Protein AF-A0A6P4IDW6-F1 (afdb_monomer)

Secondary structure (DSSP, 8-state):
---HHHHHHHHHHHHHHHHHHHHHHHHHS---HHHHHHHHHHHHHHHHHHTTT-S-HHHHHHHHHHHHHHHHHHHHHHHHHHH-----TT-HHHHHHTTHHHHHHHHHHHHHHHHHHTTTSS-HHHHHHHHTTS----------PPPHHHHT-PPPHHHHHHHS-SS-------TT---HHHHSPPPPHHHHHHHS--GGGGGGGG--S------PPPHHHHHHHS------TTS-SSTT---HHHHHPPPPHHHHHHHS---

Mean predicted aligned error: 21.29 Å

InterPro domains:
  IPR006623 Testicular haploid expressed repeat [PF14912] (120-139)
  IPR006623 Testicular haploid expressed repeat [PF14912] (144-196)
  IPR006623 Testicular haploid expressed repeat [PF14912] (217-262)
  IPR006623 Testicular haploid expressed repeat [SM00705] (149-168)
  IPR006623 Testicular haploid expressed repeat [SM00705] (181-200)
  IPR006623 Testicular haploid expressed repeat [SM00705] (211-230)
  IPR006623 Testicular haploid expressed repeat [SM00705] (245-262)
  IPR042401 Sperm microtubule associated protein 2-like [PTHR15901] (217-262)

Radius of gyration: 35.63 Å; Cα contacts (8 Å, |Δi|>4): 23; chains: 1; bounding box: 92×72×83 Å

Foldseek 3Di:
DPPVVVVVVVVVVVLVVVLVVLVVVVVPDVDDPVSVVVNVVSVVVVVCVVVVNPPPPVVVVVVVVVVVVVVVVVVVVVVVVVVDPDDDPDCPVVVVVVCVVVVVVVVVVVVVVVVVCVLVPDPVVVVVVVVVPPDPPPPPPPPDDDDPCNVPDDDDPVVVVVVPPPDPPPDPPPPPDDDPCVVPDDDDPVVVVVPPDPPPCPPVPPDDPPDPPPPDDDPVSVVVPPPPPDPPVVDDPDPPDDDVCVVVDDDDPVVVVVPDDDD

Solvent-accessible surface area (backbone atoms only — not comparable to full-atom values): 16873 Å² total; per-residue (Å²): 132,85,60,69,66,60,59,55,53,55,52,51,55,50,53,53,52,52,48,52,52,48,55,55,50,52,73,77,43,92,67,55,70,69,61,54,54,52,51,51,51,50,52,48,57,52,51,28,57,77,47,74,65,63,56,56,69,73,58,51,56,52,53,52,48,54,52,48,53,51,52,52,52,52,53,53,54,53,53,50,60,69,72,55,85,70,94,68,100,77,57,74,71,62,62,62,61,73,44,52,65,60,53,52,51,51,52,50,48,53,50,51,52,48,61,65,44,49,72,72,74,44,52,70,67,56,55,50,62,59,53,72,65,56,71,72,76,77,71,78,70,70,76,92,67,83,50,73,69,66,74,71,58,76,79,50,72,68,55,51,60,64,66,53,58,95,58,75,78,74,69,87,71,61,90,81,67,73,54,70,67,67,75,71,56,76,78,51,74,67,54,52,63,68,65,50,75,70,77,89,52,80,79,64,85,76,71,63,90,69,72,87,72,80,71,67,82,48,72,66,52,54,58,68,66,47,79,80,80,68,75,77,66,88,60,53,99,59,81,81,69,73,55,69,69,65,75,69,54,75,82,52,74,70,56,53,64,67,67,51,80,87,125

Nearest PDB structures (foldseek):
  8snb-assembly1_8A  TM=2.058E-01  e=8.177E-04  Strongylocentrotus purpuratus

Sequence (263 aa):
MASSKNALQSFWERMFQDYTKHVKYLQTQNPTWEQMVELERYRQALLDFRFNGKCSKRREGIRMKEMQEYMESQKTNLKRKLSHGNNTPRVQEQALRSLIPARKLLQLNDRVVRALNFNSSASDRLKELARSRTNPPQCGAKPWKLTSAMRSFEPSERLLSLACHRTPFREPRNPFKVSSSALIYEATPRILRLAELNKKNVNRHQRGPSKPYWFGPTHRIWELAKPRVREDGIYRKTPFKVAEGALRAKASPRVLQLAEPRM

pLDDT: mean 74.59, std 14.62, range [48.25, 97.62]

Organism: Drosophila kikkawai (NCBI:txid30033)

Structure (mmCIF, N/CA/C/O backbone):
data_AF-A0A6P4IDW6-F1
#
_entry.id   AF-A0A6P4IDW6-F1
#
loop_
_atom_site.group_PDB
_atom_site.id
_atom_site.type_symbol
_atom_site.label_atom_id
_atom_site.label_alt_id
_atom_site.label_comp_id
_atom_site.label_asym_id
_atom_site.label_entity_id
_atom_site.label_seq_id
_atom_site.pdbx_PDB_ins_code
_atom_site.Cartn_x
_atom_site.Cartn_y
_atom_site.Cartn_z
_atom_site.occupancy
_atom_site.B_iso_or_equiv
_atom_site.auth_seq_id
_atom_site.auth_comp_id
_atom_site.auth_asym_id
_atom_site.auth_atom_id
_atom_site.pdbx_PDB_model_num
ATOM 1 N N . MET A 1 1 ? 29.959 16.875 27.956 1.00 49.12 1 MET A N 1
ATOM 2 C CA . MET A 1 1 ? 30.151 16.181 26.664 1.00 49.12 1 MET A CA 1
ATOM 3 C C . MET A 1 1 ? 29.192 16.775 25.643 1.00 49.12 1 MET A C 1
ATOM 5 O O . MET A 1 1 ? 27.990 16.585 25.774 1.00 49.12 1 MET A O 1
ATOM 9 N N . ALA A 1 2 ? 29.693 17.568 24.693 1.00 48.25 2 ALA A N 1
ATOM 10 C CA . ALA A 1 2 ? 28.859 18.116 23.626 1.00 48.25 2 ALA A CA 1
ATOM 11 C C . ALA A 1 2 ? 28.380 16.968 22.721 1.00 48.25 2 ALA A C 1
ATOM 13 O O . ALA A 1 2 ? 29.181 16.161 22.256 1.00 48.25 2 ALA A O 1
ATOM 14 N N . SER A 1 3 ? 27.065 16.868 22.525 1.00 58.44 3 SER A N 1
ATOM 15 C CA . SER A 1 3 ? 26.426 15.826 21.716 1.00 58.44 3 SER A CA 1
ATOM 16 C C . SER A 1 3 ? 26.976 15.855 20.286 1.00 58.44 3 SER A C 1
ATOM 18 O O . SER A 1 3 ? 26.864 16.873 19.604 1.00 58.44 3 SER A O 1
ATOM 20 N N . SER A 1 4 ? 27.541 14.739 19.812 1.00 61.50 4 SER A N 1
ATOM 21 C CA . SER A 1 4 ? 28.109 14.580 18.457 1.00 61.50 4 SER A CA 1
ATOM 22 C C . SER A 1 4 ? 27.138 14.959 17.330 1.00 61.50 4 SER A C 1
ATOM 24 O O . SER A 1 4 ? 27.553 15.312 16.226 1.00 61.50 4 SER A O 1
ATOM 26 N N . LYS A 1 5 ? 25.834 14.960 17.624 1.00 59.59 5 LYS A N 1
ATOM 27 C CA . LYS A 1 5 ? 24.773 15.399 16.713 1.00 59.59 5 LYS A CA 1
ATOM 28 C C . LYS A 1 5 ? 24.858 16.894 16.382 1.00 59.59 5 LYS A C 1
ATOM 30 O O . LYS A 1 5 ? 24.627 17.264 15.236 1.00 59.59 5 LYS A O 1
ATOM 35 N N . ASN A 1 6 ? 25.279 17.732 17.332 1.00 68.62 6 ASN A N 1
ATOM 36 C CA . ASN A 1 6 ? 25.405 19.180 17.118 1.00 68.62 6 ASN A CA 1
ATOM 37 C C . ASN A 1 6 ? 26.621 19.521 16.231 1.00 68.62 6 ASN A C 1
ATOM 39 O O . ASN A 1 6 ? 26.593 20.480 15.459 1.00 68.62 6 ASN A O 1
ATOM 43 N N . ALA A 1 7 ? 27.678 18.702 16.282 1.00 66.38 7 ALA A N 1
ATOM 44 C CA . ALA A 1 7 ? 28.864 18.875 15.441 1.00 66.38 7 ALA A CA 1
ATOM 45 C C . ALA A 1 7 ? 28.580 18.535 13.966 1.00 66.38 7 ALA A C 1
ATOM 47 O O . ALA A 1 7 ? 28.965 19.280 13.070 1.00 66.38 7 ALA A O 1
ATOM 48 N N . LEU A 1 8 ? 27.834 17.456 13.704 1.00 66.25 8 LEU A N 1
ATOM 49 C CA . LEU A 1 8 ? 27.410 17.111 12.343 1.00 66.25 8 LEU A CA 1
ATOM 50 C C . LEU A 1 8 ? 26.465 18.164 11.756 1.00 66.25 8 LEU A C 1
ATOM 52 O O . LEU A 1 8 ? 26.618 18.541 10.598 1.00 66.25 8 LEU A O 1
ATOM 56 N N . GLN A 1 9 ? 25.522 18.672 12.552 1.00 68.81 9 GLN A N 1
ATOM 57 C CA . GLN A 1 9 ? 24.579 19.690 12.092 1.00 68.81 9 GLN A CA 1
ATOM 58 C C . GLN A 1 9 ? 25.289 20.994 11.682 1.00 68.81 9 GLN A C 1
ATOM 60 O O . GLN A 1 9 ? 25.025 21.526 10.604 1.00 68.81 9 GLN A O 1
ATOM 65 N N . SER A 1 10 ? 26.270 21.441 12.473 1.00 76.06 10 SER A N 1
ATOM 66 C CA . SER A 1 10 ? 27.055 22.649 12.170 1.00 76.06 10 SER A CA 1
ATOM 67 C C . SER A 1 10 ? 27.986 22.512 10.956 1.00 76.06 10 SER A C 1
ATOM 69 O O . SER A 1 10 ? 28.227 23.500 10.262 1.00 76.06 10 SER A O 1
ATOM 71 N N . PHE A 1 11 ? 28.481 21.308 10.647 1.00 80.25 11 PHE A N 1
ATOM 72 C CA . PHE A 1 11 ? 29.262 21.063 9.428 1.00 80.25 11 PHE A CA 1
ATOM 73 C C . PHE A 1 11 ? 28.417 21.248 8.159 1.00 80.25 11 PHE A C 1
ATOM 75 O O . PHE A 1 11 ? 28.827 21.946 7.229 1.00 80.25 11 PHE A O 1
ATOM 82 N N . TRP A 1 12 ? 27.216 20.667 8.126 1.00 75.81 12 TRP A N 1
ATOM 83 C CA . TRP A 1 12 ? 26.357 20.735 6.943 1.00 75.81 12 TRP A CA 1
ATOM 84 C C . TRP A 1 12 ? 25.801 22.134 6.706 1.00 75.81 12 TRP A C 1
ATOM 86 O O . TRP A 1 12 ? 25.752 22.579 5.562 1.00 75.81 12 TRP A O 1
ATOM 96 N N . GLU A 1 13 ? 25.437 22.855 7.765 1.00 80.81 13 GLU A N 1
ATOM 97 C CA . GLU A 1 13 ? 24.998 24.248 7.649 1.00 80.81 13 GLU A CA 1
ATOM 98 C C . GLU A 1 13 ? 26.083 25.136 7.022 1.00 80.81 13 GLU A C 1
ATOM 100 O O . GLU A 1 13 ? 25.773 25.924 6.127 1.00 80.81 13 GLU A O 1
ATOM 105 N N . ARG A 1 14 ? 27.357 24.945 7.397 1.00 81.69 14 ARG A N 1
ATOM 106 C CA . ARG A 1 14 ? 28.493 25.634 6.758 1.00 81.69 14 ARG A CA 1
ATOM 107 C C . ARG A 1 14 ? 28.633 25.249 5.284 1.00 81.69 14 ARG A C 1
ATOM 109 O O . ARG A 1 14 ? 28.655 26.131 4.433 1.00 81.69 14 ARG A O 1
ATOM 116 N N . MET A 1 15 ? 28.596 23.954 4.964 1.00 83.62 15 MET A N 1
ATOM 117 C CA . MET A 1 15 ? 28.659 23.464 3.577 1.00 83.62 15 MET A CA 1
ATOM 118 C C . MET A 1 15 ? 27.543 24.033 2.684 1.00 83.62 15 MET A C 1
ATOM 120 O O . MET A 1 15 ? 27.791 24.421 1.542 1.00 83.62 15 MET A O 1
ATOM 124 N N . PHE A 1 16 ? 26.307 24.117 3.188 1.00 83.44 16 PHE A N 1
ATOM 125 C CA . PHE A 1 16 ? 25.189 24.716 2.451 1.00 83.44 16 PHE A CA 1
ATOM 126 C C . PHE A 1 16 ? 25.353 26.230 2.272 1.00 83.44 16 PHE A C 1
ATOM 128 O O . PHE A 1 16 ? 25.035 26.762 1.203 1.00 83.44 16 PHE A O 1
ATOM 135 N N . GLN A 1 17 ? 25.845 26.934 3.293 1.00 85.19 17 GLN A N 1
ATOM 136 C CA . GLN A 1 17 ? 26.142 28.364 3.194 1.00 85.19 17 GLN A CA 1
ATOM 137 C C . GLN A 1 17 ? 27.241 28.640 2.162 1.00 85.19 17 GLN A C 1
ATOM 139 O O . GLN A 1 17 ? 27.101 29.558 1.355 1.00 85.19 17 GLN A O 1
ATOM 144 N N . ASP A 1 18 ? 28.285 27.819 2.120 1.00 82.12 18 ASP A N 1
ATOM 145 C CA . ASP A 1 18 ? 29.382 27.983 1.165 1.00 82.12 18 ASP A CA 1
ATOM 146 C C . ASP A 1 18 ? 28.940 27.653 -0.266 1.00 82.12 18 ASP A C 1
ATOM 148 O O . ASP A 1 18 ? 29.172 28.449 -1.180 1.00 82.12 18 ASP A O 1
ATOM 152 N N . TYR A 1 19 ? 28.168 26.575 -0.458 1.00 86.38 19 TYR A N 1
ATOM 153 C CA . TYR A 1 19 ? 27.557 26.260 -1.754 1.00 86.38 19 TYR A CA 1
ATOM 154 C C . TYR A 1 19 ? 26.651 27.393 -2.253 1.00 86.38 19 TYR A C 1
ATOM 156 O O . TYR A 1 19 ? 26.730 27.797 -3.412 1.00 86.38 19 TYR A O 1
ATOM 164 N N . THR A 1 20 ? 25.794 27.945 -1.389 1.00 85.31 20 THR A N 1
ATOM 165 C CA . THR A 1 20 ? 24.884 29.036 -1.780 1.00 85.31 20 THR A CA 1
ATOM 166 C C . THR A 1 20 ? 25.623 30.334 -2.093 1.00 85.31 20 THR A C 1
ATOM 168 O O . THR A 1 20 ? 25.231 31.029 -3.034 1.00 85.31 20 THR A O 1
ATOM 171 N N . LYS A 1 21 ? 26.707 30.652 -1.373 1.00 85.50 21 LYS A N 1
ATOM 172 C CA . LYS A 1 21 ? 27.597 31.771 -1.719 1.00 85.50 21 LYS A CA 1
ATOM 173 C C . LYS A 1 21 ? 28.256 31.556 -3.080 1.00 85.50 21 LYS A C 1
ATOM 175 O O . LYS A 1 21 ? 28.231 32.472 -3.897 1.00 85.50 21 LYS A O 1
ATOM 180 N N . HIS A 1 22 ? 28.772 30.356 -3.349 1.00 77.31 22 HIS A N 1
ATOM 181 C CA . HIS A 1 22 ? 29.367 30.025 -4.644 1.00 77.31 22 HIS A CA 1
ATOM 182 C C . HIS A 1 22 ? 28.353 30.137 -5.780 1.00 77.31 22 HIS A C 1
ATOM 184 O O . HIS A 1 22 ? 28.617 30.843 -6.743 1.00 77.31 22 HIS A O 1
ATOM 190 N N . VAL A 1 23 ? 27.158 29.554 -5.652 1.00 82.69 23 VAL A N 1
ATOM 191 C CA . VAL A 1 23 ? 26.105 29.674 -6.678 1.00 82.69 23 VAL A CA 1
ATOM 192 C C . VAL A 1 23 ? 25.767 31.140 -6.969 1.00 82.69 23 VAL A C 1
ATOM 194 O O . VAL A 1 23 ? 25.649 31.509 -8.134 1.00 82.69 23 VAL A O 1
ATOM 197 N N . LYS A 1 24 ? 25.643 31.984 -5.936 1.00 84.25 24 LYS A N 1
ATOM 198 C CA . LYS A 1 24 ? 25.386 33.424 -6.113 1.00 84.25 24 LYS A CA 1
ATOM 199 C C . LYS A 1 24 ? 26.543 34.140 -6.812 1.00 84.25 24 LYS A C 1
ATOM 201 O O . LYS A 1 24 ? 26.294 34.993 -7.654 1.00 84.25 24 LYS A O 1
ATOM 206 N N . TYR A 1 25 ? 27.785 33.782 -6.493 1.00 79.38 25 TYR A N 1
ATOM 207 C CA . TYR A 1 25 ? 28.972 34.333 -7.145 1.00 79.38 25 TYR A CA 1
ATOM 208 C C . TYR A 1 25 ? 29.068 33.917 -8.626 1.00 79.38 25 TYR A C 1
ATOM 210 O O . TYR A 1 25 ? 29.312 34.759 -9.487 1.00 79.38 25 TYR A O 1
ATOM 218 N N . LEU A 1 26 ? 28.769 32.652 -8.956 1.00 76.44 26 LEU A N 1
ATOM 219 C CA . LEU A 1 26 ? 28.739 32.171 -10.347 1.00 76.44 26 LEU A CA 1
ATOM 220 C C . LEU A 1 26 ? 27.620 32.817 -11.187 1.00 76.44 26 LEU A C 1
ATOM 222 O O . LEU A 1 26 ? 27.679 32.786 -12.412 1.00 76.44 26 LEU A O 1
ATOM 226 N N . GLN A 1 27 ? 26.571 33.353 -10.554 1.00 76.06 27 GLN A N 1
ATOM 227 C CA . GLN A 1 27 ? 25.484 34.046 -11.255 1.00 76.06 27 GLN A CA 1
ATOM 228 C C . GLN A 1 27 ? 25.856 35.472 -11.669 1.00 76.06 27 GLN A C 1
ATOM 230 O O . GLN A 1 27 ? 25.258 35.997 -12.606 1.00 76.06 27 GLN A O 1
ATOM 235 N N . THR A 1 28 ? 26.808 36.106 -10.981 1.00 76.94 28 THR A N 1
ATOM 236 C CA . THR A 1 28 ? 27.165 37.514 -11.208 1.00 76.94 28 THR A CA 1
ATOM 237 C C . THR A 1 28 ? 28.454 37.694 -12.002 1.00 76.94 28 THR A C 1
ATOM 239 O O . THR A 1 28 ? 28.660 38.769 -12.564 1.00 76.94 28 THR A O 1
ATOM 242 N N . GLN A 1 29 ? 29.310 36.671 -12.088 1.00 79.31 29 GLN A N 1
ATOM 243 C CA . GLN A 1 29 ? 30.580 36.730 -12.818 1.00 79.31 29 GLN A CA 1
ATOM 244 C C . GLN A 1 29 ? 30.775 35.531 -13.745 1.00 79.31 29 GLN A C 1
ATOM 246 O O . GLN A 1 29 ? 30.194 34.474 -13.527 1.00 79.31 29 GLN A O 1
ATOM 251 N N . ASN A 1 30 ? 31.622 35.692 -14.770 1.00 81.25 30 ASN A N 1
ATOM 252 C CA . ASN A 1 30 ? 32.088 34.586 -15.608 1.00 81.25 30 ASN A CA 1
ATOM 253 C C . ASN A 1 30 ? 32.995 33.683 -14.762 1.00 81.25 30 ASN A C 1
ATOM 255 O O . ASN A 1 30 ? 34.121 34.086 -14.460 1.00 81.25 30 ASN A O 1
ATOM 259 N N . PRO A 1 31 ? 32.537 32.492 -14.354 1.00 83.44 31 PRO A N 1
ATOM 260 C CA . PRO A 1 31 ? 33.270 31.718 -13.376 1.00 83.44 31 PRO A CA 1
ATOM 261 C C . PRO A 1 31 ? 34.508 31.070 -13.979 1.00 83.44 31 PRO A C 1
ATOM 263 O O . PRO A 1 31 ? 34.497 30.623 -15.133 1.00 83.44 31 PRO A O 1
ATOM 266 N N . THR A 1 32 ? 35.569 30.963 -13.182 1.00 86.00 32 THR A N 1
ATOM 267 C CA . THR A 1 32 ? 36.729 30.168 -13.583 1.00 86.00 32 THR A CA 1
ATOM 268 C C . THR A 1 32 ? 36.385 28.679 -13.523 1.00 86.00 32 THR A C 1
ATOM 270 O O . THR A 1 32 ? 35.508 28.232 -12.781 1.00 86.00 32 THR A O 1
ATOM 273 N N . TRP A 1 33 ? 37.073 27.874 -14.333 1.00 73.50 33 TRP A N 1
ATOM 274 C CA . TRP A 1 33 ? 36.842 26.428 -14.382 1.00 73.50 33 TRP A CA 1
ATOM 275 C C . TRP A 1 33 ? 37.039 25.754 -13.014 1.00 73.50 33 TRP A C 1
ATOM 277 O O . TRP A 1 33 ? 36.271 24.868 -12.646 1.00 73.50 33 TRP A O 1
ATOM 287 N N . GLU A 1 34 ? 38.027 26.205 -12.242 1.00 81.69 34 GLU A N 1
ATOM 288 C CA . GLU A 1 34 ? 38.322 25.687 -10.902 1.00 81.69 34 GLU A CA 1
ATOM 289 C C . GLU A 1 34 ? 37.126 25.852 -9.958 1.00 81.69 34 GLU A C 1
ATOM 291 O O . GLU A 1 34 ? 36.719 24.890 -9.306 1.00 81.69 34 GLU A O 1
ATOM 296 N N . GLN A 1 35 ? 36.475 27.018 -9.998 1.00 82.50 35 GLN A N 1
ATOM 297 C CA . GLN A 1 35 ? 35.271 27.303 -9.213 1.00 82.50 35 GLN A CA 1
ATOM 298 C C . GLN A 1 35 ? 34.087 26.421 -9.628 1.00 82.50 35 GLN A C 1
ATOM 300 O O . GLN A 1 35 ? 33.295 25.996 -8.785 1.00 82.50 35 GLN A O 1
ATOM 305 N N . MET A 1 36 ? 33.961 26.092 -10.920 1.00 79.12 36 MET A N 1
ATOM 306 C CA . MET A 1 36 ? 32.918 25.166 -11.376 1.00 79.12 36 MET A CA 1
ATOM 307 C C . MET A 1 36 ? 33.158 23.725 -10.908 1.00 79.12 36 MET A C 1
ATOM 309 O O . MET A 1 36 ? 32.201 23.033 -10.554 1.00 79.12 36 MET A O 1
ATOM 313 N N . VAL A 1 37 ? 34.414 23.266 -10.885 1.00 82.88 37 VAL A N 1
ATOM 314 C CA . VAL A 1 37 ? 34.772 21.935 -10.360 1.00 82.88 37 VAL A CA 1
ATOM 315 C C . VAL A 1 37 ? 34.465 21.851 -8.869 1.00 82.88 37 VAL A C 1
ATOM 317 O O . VAL A 1 37 ? 33.914 20.852 -8.402 1.00 82.88 37 VAL A O 1
ATOM 320 N N . GLU A 1 38 ? 34.788 22.903 -8.125 1.00 80.50 38 GLU A N 1
ATOM 321 C CA . GLU A 1 38 ? 34.512 22.985 -6.696 1.00 80.50 38 GLU A CA 1
ATOM 322 C C . GLU A 1 38 ? 33.001 2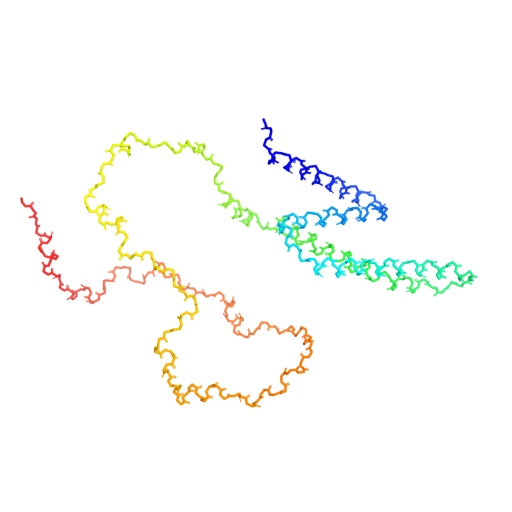2.967 -6.410 1.00 80.50 38 GLU A C 1
ATOM 324 O O . GLU A 1 38 ? 32.531 22.213 -5.554 1.00 80.50 38 GLU A O 1
ATOM 329 N N . LEU A 1 39 ? 32.208 23.678 -7.215 1.00 83.75 39 LEU A N 1
ATOM 330 C CA . LEU A 1 39 ? 30.749 23.665 -7.113 1.00 83.75 39 LEU A CA 1
ATOM 331 C C . LEU A 1 39 ? 30.133 22.279 -7.381 1.00 83.75 39 LEU A C 1
ATOM 333 O O . LEU A 1 39 ? 29.198 21.878 -6.682 1.00 83.75 39 LEU A O 1
ATOM 337 N N . GLU A 1 40 ? 30.655 21.513 -8.345 1.00 79.88 40 GLU A N 1
ATOM 338 C CA . GLU A 1 40 ? 30.167 20.145 -8.585 1.00 79.88 40 GLU A CA 1
ATOM 339 C C . GLU A 1 40 ? 30.570 19.194 -7.442 1.00 79.88 40 GLU A C 1
ATOM 341 O O . GLU A 1 40 ? 29.778 18.320 -7.082 1.00 79.88 40 GLU A O 1
ATOM 346 N N . ARG A 1 41 ? 31.726 19.402 -6.788 1.00 81.94 41 ARG A N 1
ATOM 347 C CA . ARG A 1 41 ? 32.093 18.656 -5.565 1.00 81.94 41 ARG A CA 1
ATOM 348 C C . ARG A 1 41 ? 31.103 18.915 -4.430 1.00 81.94 41 ARG A C 1
ATOM 350 O O . ARG A 1 41 ? 30.623 17.959 -3.819 1.00 81.94 41 ARG A O 1
ATOM 357 N N . TYR A 1 42 ? 30.742 20.177 -4.188 1.00 83.00 42 TYR A N 1
ATOM 358 C CA . TYR A 1 42 ? 29.720 20.530 -3.197 1.00 83.00 42 TYR A CA 1
ATOM 359 C C . TYR A 1 42 ? 28.368 19.894 -3.526 1.00 83.00 42 TYR A C 1
ATOM 361 O O . TYR A 1 42 ? 27.726 19.295 -2.661 1.00 83.00 42 TYR A O 1
ATOM 369 N N . ARG A 1 43 ? 27.948 19.961 -4.792 1.00 81.69 43 ARG A N 1
ATOM 370 C CA . ARG A 1 43 ? 26.702 19.341 -5.252 1.00 81.69 43 ARG A CA 1
ATOM 371 C C . ARG A 1 43 ? 26.692 17.830 -5.016 1.00 81.69 43 ARG A C 1
ATOM 373 O O . ARG A 1 43 ? 25.669 17.297 -4.587 1.00 81.69 43 ARG A O 1
ATOM 380 N N . GLN A 1 44 ? 27.805 17.154 -5.286 1.00 76.44 44 GLN A N 1
ATOM 381 C CA . GLN A 1 44 ? 27.932 15.714 -5.087 1.00 76.44 44 GLN A CA 1
ATOM 382 C C . GLN A 1 44 ? 27.830 15.350 -3.599 1.00 76.44 44 GLN A C 1
ATOM 384 O O . GLN A 1 44 ? 26.995 14.523 -3.239 1.00 76.44 44 GLN A O 1
ATOM 389 N N . ALA A 1 45 ? 28.546 16.066 -2.726 1.00 78.00 45 ALA A N 1
ATOM 390 C CA . ALA A 1 45 ? 28.469 15.866 -1.277 1.00 78.00 45 ALA A CA 1
ATOM 391 C C . ALA A 1 45 ? 27.036 16.038 -0.728 1.00 78.00 45 ALA A C 1
ATOM 393 O O . ALA A 1 45 ? 26.597 15.288 0.146 1.00 78.00 45 ALA A O 1
ATOM 394 N N . LEU A 1 46 ? 26.272 16.992 -1.274 1.00 79.69 46 LEU A N 1
ATOM 395 C CA . LEU A 1 46 ? 24.866 17.202 -0.912 1.00 79.69 46 LEU A CA 1
ATOM 396 C C . LEU A 1 46 ? 23.941 16.074 -1.393 1.00 79.69 46 LEU A C 1
ATOM 398 O O . LEU A 1 46 ? 22.989 15.711 -0.694 1.00 79.69 46 LEU A O 1
ATOM 402 N N . LEU A 1 47 ? 24.196 15.518 -2.581 1.00 76.62 47 LEU A N 1
ATOM 403 C CA . LEU A 1 47 ? 23.454 14.359 -3.080 1.00 76.62 47 LEU A CA 1
ATOM 404 C C . LEU A 1 47 ? 23.731 13.129 -2.214 1.00 76.62 47 LEU A C 1
ATOM 406 O O . LEU A 1 47 ? 22.784 12.453 -1.808 1.00 76.62 47 LEU A O 1
ATOM 410 N N . ASP A 1 48 ? 24.989 12.886 -1.861 1.00 75.31 48 ASP A N 1
ATOM 411 C CA . ASP A 1 48 ? 25.375 11.755 -1.018 1.00 75.31 48 ASP A CA 1
ATOM 412 C C . ASP A 1 48 ? 24.732 11.837 0.365 1.00 75.31 48 ASP A C 1
ATOM 414 O O . ASP A 1 48 ? 24.201 10.837 0.857 1.00 75.31 48 ASP A O 1
ATOM 418 N N . PHE A 1 49 ? 24.666 13.038 0.949 1.00 75.31 49 PHE A N 1
ATOM 419 C CA . PHE A 1 49 ? 23.942 13.280 2.195 1.00 75.31 49 PHE A CA 1
ATOM 420 C C . PHE A 1 49 ? 22.449 12.941 2.075 1.00 75.31 49 PHE A C 1
ATOM 422 O O . PHE A 1 49 ? 21.921 12.167 2.875 1.00 75.31 49 PHE A O 1
ATOM 429 N N . ARG A 1 50 ? 21.763 13.457 1.044 1.00 74.31 50 ARG A N 1
ATOM 430 C CA . ARG A 1 50 ? 20.317 13.230 0.846 1.00 74.31 50 ARG A CA 1
ATOM 431 C C . ARG A 1 50 ? 19.966 11.747 0.706 1.00 74.31 50 ARG A C 1
ATOM 433 O O . ARG A 1 50 ? 18.867 11.340 1.082 1.00 74.31 50 ARG A O 1
ATOM 440 N N . PHE A 1 51 ? 20.877 10.949 0.159 1.00 72.94 51 PHE A N 1
ATOM 441 C CA . PHE A 1 51 ? 20.681 9.516 -0.034 1.00 72.94 51 PHE A CA 1
ATOM 442 C C . PHE A 1 51 ? 21.314 8.654 1.073 1.00 72.94 51 PHE A C 1
ATOM 444 O O . PHE A 1 51 ? 21.456 7.446 0.879 1.00 72.94 51 PHE A O 1
ATOM 451 N N . ASN A 1 52 ? 21.656 9.219 2.241 1.00 68.38 52 ASN A N 1
ATOM 452 C CA . ASN A 1 52 ? 22.294 8.509 3.365 1.00 68.38 52 ASN A CA 1
ATOM 453 C C . ASN A 1 52 ? 23.568 7.740 2.951 1.00 68.38 52 ASN A C 1
ATOM 455 O O . ASN A 1 52 ? 23.784 6.609 3.389 1.00 68.38 52 ASN A O 1
ATOM 459 N N . GLY A 1 53 ? 24.369 8.293 2.036 1.00 59.19 53 GLY A N 1
ATOM 460 C CA . GLY A 1 53 ? 25.559 7.632 1.486 1.00 59.19 53 GLY A CA 1
ATOM 461 C C . GLY A 1 53 ? 25.258 6.439 0.568 1.00 59.19 53 GLY A C 1
ATOM 462 O O . GLY A 1 53 ? 26.167 5.703 0.197 1.00 59.19 53 GLY A O 1
ATOM 463 N N . LYS A 1 54 ? 23.990 6.222 0.185 1.00 51.91 54 LYS A N 1
ATOM 464 C CA . LYS A 1 54 ? 23.570 5.160 -0.748 1.00 51.91 54 LYS A CA 1
ATOM 465 C C . LYS A 1 54 ? 23.511 5.628 -2.203 1.00 51.91 54 LYS A C 1
ATOM 467 O O . LYS A 1 54 ? 22.933 4.931 -3.041 1.00 51.91 54 LYS A O 1
ATOM 472 N N . CYS A 1 55 ? 24.094 6.785 -2.528 1.00 52.00 55 CYS A N 1
ATOM 473 C CA . CYS A 1 55 ? 24.384 7.117 -3.918 1.00 52.00 55 CYS A CA 1
ATOM 474 C C . CYS A 1 55 ? 25.254 5.991 -4.485 1.00 52.00 55 CYS A C 1
ATOM 476 O O . CYS A 1 55 ? 26.316 5.658 -3.969 1.00 52.00 55 CYS A O 1
ATOM 478 N N . SER A 1 56 ? 24.729 5.297 -5.492 1.00 52.97 56 SER A N 1
ATOM 479 C CA . SER A 1 56 ? 25.400 4.138 -6.065 1.00 52.97 56 SER A CA 1
ATOM 480 C C . SER A 1 56 ? 26.743 4.585 -6.642 1.00 52.97 56 SER A C 1
ATOM 482 O O . SER A 1 56 ? 26.753 5.272 -7.663 1.00 52.97 56 SER A O 1
ATOM 484 N N . LYS A 1 57 ? 27.857 4.131 -6.050 1.00 56.84 57 LYS A N 1
ATOM 485 C CA . LYS A 1 57 ? 29.235 4.278 -6.574 1.00 56.84 57 LYS A CA 1
ATOM 486 C C . LYS A 1 57 ? 29.342 3.986 -8.083 1.00 56.84 57 LYS A C 1
ATOM 488 O O . LYS A 1 57 ? 30.205 4.501 -8.784 1.00 56.84 57 LYS A O 1
ATOM 493 N N . ARG A 1 58 ? 28.413 3.179 -8.615 1.00 56.16 58 ARG A N 1
ATOM 494 C CA . ARG A 1 58 ? 28.292 2.842 -10.038 1.00 56.16 58 ARG A CA 1
ATOM 495 C C . ARG A 1 58 ? 27.877 4.028 -10.921 1.00 56.16 58 ARG A C 1
ATOM 497 O O . ARG A 1 58 ? 28.309 4.087 -12.064 1.00 56.16 58 ARG A O 1
ATOM 504 N N . ARG A 1 59 ? 27.060 4.967 -10.425 1.00 57.44 59 ARG A N 1
ATOM 505 C CA . ARG A 1 59 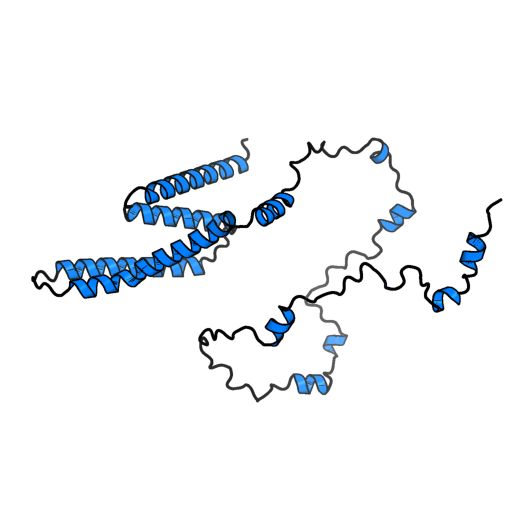? 26.698 6.202 -11.152 1.00 57.44 59 ARG A CA 1
ATOM 506 C C . ARG A 1 59 ? 27.788 7.269 -11.060 1.00 57.44 59 ARG A C 1
ATOM 508 O O . ARG A 1 59 ? 27.967 8.009 -12.020 1.00 57.44 59 ARG A O 1
ATOM 515 N N . GLU A 1 60 ? 28.533 7.311 -9.960 1.00 57.19 60 GLU A N 1
ATOM 516 C CA . GLU A 1 60 ? 29.674 8.223 -9.788 1.00 57.19 60 GLU A CA 1
ATOM 517 C C . GLU A 1 60 ? 30.809 7.913 -10.759 1.00 57.19 60 GLU A C 1
ATOM 519 O O . GLU A 1 60 ? 31.302 8.818 -11.427 1.00 57.19 60 GLU A O 1
ATOM 524 N N . GLY A 1 61 ? 31.156 6.630 -10.915 1.00 66.38 61 GLY A N 1
ATOM 525 C CA . GLY A 1 61 ? 32.186 6.212 -11.869 1.00 66.38 61 GLY A CA 1
ATOM 526 C C . GLY A 1 61 ? 31.852 6.587 -13.315 1.00 66.38 61 GLY A C 1
ATOM 527 O O . GLY A 1 61 ? 32.728 7.028 -14.050 1.00 66.38 61 GLY A O 1
ATOM 528 N N . ILE A 1 62 ? 30.578 6.481 -13.713 1.00 65.88 62 ILE A N 1
ATOM 529 C CA . ILE A 1 62 ? 30.128 6.864 -15.062 1.00 65.88 62 ILE A CA 1
ATOM 530 C C . ILE A 1 62 ? 30.271 8.377 -15.261 1.00 65.88 62 ILE A C 1
ATOM 532 O O . ILE A 1 62 ? 30.828 8.820 -16.259 1.00 65.88 62 ILE A O 1
ATOM 536 N N . ARG A 1 63 ? 29.840 9.173 -14.279 1.00 64.38 63 ARG A N 1
ATOM 537 C CA . ARG A 1 63 ? 29.819 10.637 -14.386 1.00 64.38 63 ARG A CA 1
ATOM 538 C C . ARG A 1 63 ? 31.220 11.258 -14.319 1.00 64.38 63 ARG A C 1
ATOM 540 O O . ARG A 1 63 ? 31.505 12.205 -15.045 1.00 64.38 63 ARG A O 1
ATOM 547 N N . MET A 1 64 ? 32.109 10.697 -13.496 1.00 65.75 64 MET A N 1
ATOM 548 C CA . MET A 1 64 ? 33.519 11.100 -13.444 1.00 65.75 64 MET A CA 1
ATOM 549 C C . MET A 1 64 ? 34.259 10.740 -14.731 1.00 65.75 64 MET A C 1
ATOM 551 O O . MET A 1 64 ? 35.044 11.549 -15.219 1.00 65.75 64 MET A O 1
ATOM 555 N N . LYS A 1 65 ? 33.970 9.571 -15.316 1.00 74.62 65 LYS A N 1
ATOM 556 C CA . LYS A 1 65 ? 34.560 9.158 -16.592 1.00 74.62 65 LYS A CA 1
ATOM 557 C C . LYS A 1 65 ? 34.130 10.078 -17.739 1.00 74.62 65 LYS A C 1
ATOM 559 O O . LYS A 1 65 ? 34.988 10.552 -18.471 1.00 74.62 65 LYS A O 1
ATOM 564 N N . GLU A 1 66 ? 32.844 10.420 -17.827 1.00 73.25 66 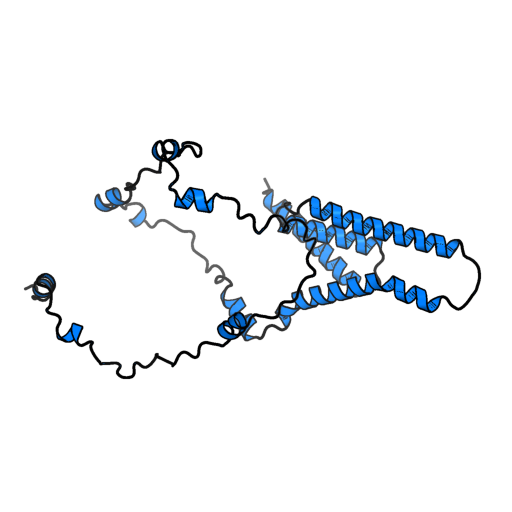GLU A N 1
ATOM 565 C CA . GLU A 1 66 ? 32.331 11.390 -18.812 1.00 73.25 66 GLU A CA 1
ATOM 566 C C . GLU A 1 66 ? 32.977 12.778 -18.653 1.00 73.25 66 GLU A C 1
ATOM 568 O O . GLU A 1 66 ? 33.339 13.428 -19.636 1.00 73.25 66 GLU A O 1
ATOM 573 N N . MET A 1 67 ? 33.164 13.235 -17.411 1.00 70.56 67 MET A N 1
ATOM 574 C CA . MET A 1 67 ? 33.825 14.511 -17.136 1.00 70.56 67 MET A CA 1
ATOM 575 C C . MET A 1 67 ? 35.317 14.473 -17.499 1.00 70.56 67 MET A C 1
ATOM 577 O O . MET A 1 67 ? 35.852 15.450 -18.021 1.00 70.56 67 MET A O 1
ATOM 581 N N . GLN A 1 68 ? 35.988 13.346 -17.268 1.00 76.62 68 GLN A N 1
ATOM 582 C CA . GLN A 1 68 ? 37.398 13.162 -17.602 1.00 76.62 68 GLN A CA 1
ATOM 583 C C . GLN A 1 68 ? 37.621 13.069 -19.119 1.00 76.62 68 GLN A C 1
ATOM 585 O O . GLN A 1 68 ? 38.507 13.745 -19.641 1.00 76.62 68 GLN A O 1
ATOM 590 N N . GLU A 1 69 ? 36.757 12.351 -19.841 1.00 80.69 69 GLU A N 1
ATOM 591 C CA . GLU A 1 69 ? 36.743 12.306 -21.312 1.00 80.69 69 GLU A CA 1
ATOM 592 C C . GLU A 1 69 ? 36.526 13.706 -21.914 1.00 80.69 69 GLU A C 1
ATOM 594 O O . GLU A 1 69 ? 37.205 14.104 -22.868 1.00 80.69 69 GLU A O 1
ATOM 599 N N . TYR A 1 70 ? 35.640 14.509 -21.317 1.00 79.12 70 TYR A N 1
ATOM 600 C CA . TYR A 1 70 ? 35.457 15.905 -21.716 1.00 79.12 70 TYR A CA 1
ATOM 601 C C . TYR A 1 70 ? 36.730 16.742 -21.501 1.00 79.12 70 TYR A C 1
ATOM 603 O O . TYR A 1 70 ? 37.126 17.509 -22.384 1.00 79.12 70 TYR A O 1
ATOM 611 N N . MET A 1 71 ? 37.412 16.571 -20.366 1.00 75.81 71 MET A N 1
ATOM 612 C CA . MET A 1 71 ? 38.664 17.279 -20.070 1.00 75.81 71 MET A CA 1
ATOM 613 C C . MET A 1 71 ? 39.791 16.920 -21.042 1.00 75.81 71 MET A C 1
ATOM 615 O O . MET A 1 71 ? 40.529 17.801 -21.495 1.00 75.81 71 MET A O 1
ATOM 619 N N . GLU A 1 72 ? 39.918 15.648 -21.403 1.00 79.88 72 GLU A N 1
ATOM 620 C CA . GLU A 1 72 ? 40.892 15.192 -22.399 1.00 79.88 72 GLU A CA 1
ATOM 621 C C . GLU A 1 72 ? 40.567 15.737 -23.797 1.00 79.88 72 GLU A C 1
ATOM 623 O O . GLU A 1 72 ? 41.464 16.192 -24.520 1.00 79.88 72 GLU A O 1
ATOM 628 N N . SER A 1 73 ? 39.281 15.821 -24.151 1.00 80.12 73 SER A N 1
ATOM 629 C CA . SER A 1 73 ? 38.834 16.464 -25.390 1.00 80.12 73 SER A CA 1
ATOM 630 C C . SER A 1 73 ? 39.202 17.956 -25.445 1.00 80.12 73 SER A C 1
ATOM 632 O O . SER A 1 73 ? 39.692 18.438 -26.468 1.00 80.12 73 SER A O 1
ATOM 634 N N . GLN A 1 74 ? 39.067 18.701 -24.344 1.00 76.25 74 GLN A N 1
ATOM 635 C CA . GLN A 1 74 ? 39.479 20.112 -24.312 1.00 76.25 74 GLN A CA 1
ATOM 636 C C . GLN A 1 74 ? 40.997 20.281 -24.465 1.00 76.25 74 GLN A C 1
ATOM 638 O O . GLN A 1 74 ? 41.449 21.127 -25.243 1.00 76.25 74 GLN A O 1
ATOM 643 N N . LYS A 1 75 ? 41.797 19.439 -23.797 1.00 76.00 75 LYS A N 1
ATOM 644 C CA . LYS A 1 75 ? 43.268 19.467 -23.910 1.00 76.00 75 LYS A CA 1
ATOM 645 C C . LYS A 1 75 ? 43.745 19.153 -25.329 1.00 76.00 75 LYS A C 1
ATOM 647 O O . LYS A 1 75 ? 44.654 19.813 -25.832 1.00 76.00 75 LYS A O 1
ATOM 652 N N . THR A 1 76 ? 43.131 18.171 -25.990 1.00 76.94 76 THR A N 1
ATOM 653 C CA . THR A 1 76 ? 43.468 17.830 -27.382 1.00 76.94 76 THR A CA 1
ATOM 654 C C . THR A 1 76 ? 43.085 18.945 -28.358 1.00 76.94 76 THR A C 1
ATOM 656 O O . THR A 1 76 ? 43.875 19.270 -29.246 1.00 76.94 76 THR A O 1
ATOM 659 N N . ASN A 1 77 ? 41.943 19.607 -28.155 1.00 72.75 77 ASN A N 1
ATOM 660 C CA . ASN A 1 77 ? 41.537 20.762 -28.962 1.00 72.75 77 ASN A CA 1
ATOM 661 C C . ASN A 1 77 ? 42.475 21.970 -28.788 1.00 72.75 77 ASN A C 1
ATOM 663 O O . ASN A 1 77 ? 42.790 22.640 -29.771 1.00 72.75 77 ASN A O 1
ATOM 667 N N . LEU A 1 78 ? 42.968 22.227 -27.573 1.00 71.88 78 LEU A N 1
ATOM 668 C CA . LEU A 1 78 ? 43.974 23.266 -27.305 1.00 71.88 78 LEU A CA 1
ATOM 669 C C . LEU A 1 78 ? 45.321 22.956 -27.972 1.00 71.88 78 LEU A C 1
ATOM 671 O O . LEU A 1 78 ? 45.886 23.826 -28.633 1.00 71.88 78 LEU A O 1
ATOM 675 N N . LYS A 1 79 ? 45.800 21.707 -27.883 1.00 74.25 79 LYS A N 1
ATOM 676 C CA . LYS A 1 79 ? 47.031 21.278 -28.571 1.00 74.25 79 LYS A CA 1
ATOM 677 C C . LYS A 1 79 ? 46.931 21.430 -30.092 1.00 74.25 79 LYS A C 1
ATOM 679 O O . LYS A 1 79 ? 47.875 21.911 -30.710 1.00 74.25 79 LYS A O 1
ATOM 684 N N . ARG A 1 80 ? 45.781 21.097 -30.693 1.00 69.00 80 ARG A N 1
ATOM 685 C CA . ARG A 1 80 ? 45.549 21.288 -32.139 1.00 69.00 80 ARG A CA 1
ATOM 686 C C . ARG A 1 80 ? 45.617 22.759 -32.549 1.00 69.00 80 ARG A C 1
ATOM 688 O O . ARG A 1 80 ? 46.244 23.063 -33.559 1.00 69.00 80 ARG A O 1
ATOM 695 N N . LYS A 1 81 ? 45.044 23.662 -31.743 1.00 65.69 81 LYS A N 1
ATOM 696 C CA . LYS A 1 81 ? 45.109 25.117 -31.977 1.00 65.69 81 LYS A CA 1
ATOM 697 C C . LYS A 1 81 ? 46.536 25.668 -31.920 1.00 65.69 81 LYS A C 1
ATOM 699 O O . LYS A 1 81 ? 46.840 26.591 -32.659 1.00 65.69 81 LYS A O 1
ATOM 704 N N . LEU A 1 82 ? 47.404 25.092 -31.087 1.00 65.00 82 LEU A N 1
ATOM 705 C CA . LEU A 1 82 ? 48.813 25.492 -30.994 1.00 65.00 82 LEU A CA 1
ATOM 706 C C . LEU A 1 82 ? 49.684 24.889 -32.113 1.00 65.00 82 LEU A C 1
ATOM 708 O O . LEU A 1 82 ? 50.683 25.488 -32.487 1.00 65.00 82 LEU A O 1
ATOM 712 N N . SER A 1 83 ? 49.302 23.736 -32.679 1.00 59.16 83 SER A N 1
ATOM 713 C CA . SER A 1 83 ? 50.062 23.061 -33.751 1.00 59.16 83 SER A CA 1
ATOM 714 C C . SER A 1 83 ? 49.743 23.534 -35.176 1.00 59.16 83 SER A C 1
ATOM 716 O O . SER A 1 83 ? 50.434 23.160 -36.118 1.00 59.16 83 SER A O 1
ATOM 718 N N . HIS A 1 84 ? 48.678 24.314 -35.366 1.00 50.84 84 HIS A N 1
ATOM 719 C CA . HIS A 1 84 ? 48.308 24.885 -36.663 1.00 50.84 84 HIS A CA 1
ATOM 720 C C . HIS A 1 84 ? 48.356 26.409 -36.585 1.00 50.84 84 HIS A C 1
ATOM 722 O O . HIS A 1 84 ? 47.342 27.100 -36.655 1.00 50.84 84 HIS A O 1
ATOM 728 N N . GLY A 1 85 ? 49.572 26.934 -36.448 1.00 54.25 85 GLY A N 1
ATOM 729 C CA . GLY A 1 85 ? 49.869 28.291 -36.876 1.00 54.25 85 GLY A CA 1
ATOM 730 C C . GLY A 1 85 ? 49.882 28.313 -38.398 1.00 54.25 85 GLY A C 1
ATOM 731 O O . GLY A 1 85 ? 50.925 28.076 -38.986 1.00 54.25 85 GLY A O 1
ATOM 732 N N . ASN A 1 86 ? 48.724 28.512 -39.029 1.00 50.44 86 ASN A N 1
ATOM 733 C CA . ASN A 1 86 ? 48.658 29.070 -40.375 1.00 50.44 86 ASN A CA 1
ATOM 734 C C . ASN A 1 86 ? 47.285 29.694 -40.638 1.00 50.44 86 ASN A C 1
ATOM 736 O O . ASN A 1 86 ? 46.230 29.068 -40.523 1.00 50.44 86 ASN A O 1
ATOM 740 N N . ASN A 1 87 ? 47.354 30.979 -40.962 1.00 54.88 87 ASN A N 1
ATOM 741 C CA . ASN A 1 87 ? 46.261 31.904 -41.190 1.00 54.88 87 ASN A CA 1
ATOM 742 C C . ASN A 1 87 ? 45.397 31.465 -42.376 1.00 54.88 87 ASN A C 1
ATOM 744 O O . ASN A 1 87 ? 45.826 31.590 -43.517 1.00 54.88 87 ASN A O 1
ATOM 748 N N . THR A 1 88 ? 44.156 31.039 -42.136 1.00 57.03 88 THR A N 1
ATOM 749 C CA . THR A 1 88 ? 43.096 31.148 -43.152 1.00 57.03 88 THR A CA 1
ATOM 750 C C . THR A 1 88 ? 41.743 31.483 -42.503 1.00 57.03 88 THR A C 1
ATOM 752 O O . THR A 1 88 ? 41.308 30.804 -41.566 1.00 57.03 88 THR A O 1
ATOM 755 N N . PRO A 1 89 ? 41.032 32.522 -42.979 1.00 50.00 89 PRO A N 1
ATOM 756 C CA . PRO A 1 89 ? 39.741 32.926 -42.439 1.00 50.00 89 PRO A CA 1
ATOM 757 C C . PRO A 1 89 ? 38.628 32.075 -43.068 1.00 50.00 89 PRO A C 1
ATOM 759 O O . PRO A 1 89 ? 37.906 32.521 -43.952 1.00 50.00 89 PRO A O 1
ATOM 762 N N . ARG A 1 90 ? 38.493 30.809 -42.652 1.00 48.94 90 ARG A N 1
ATOM 763 C CA . ARG A 1 90 ? 37.328 29.982 -43.044 1.00 48.94 90 ARG A CA 1
ATOM 764 C C . ARG A 1 90 ? 36.852 28.986 -41.981 1.00 48.94 90 ARG A C 1
ATOM 766 O O . ARG A 1 90 ? 36.041 28.114 -42.265 1.00 48.94 90 ARG A O 1
ATOM 773 N N . VAL A 1 91 ? 37.325 29.124 -40.738 1.00 52.06 91 VAL A N 1
ATOM 774 C CA . VAL A 1 91 ? 37.082 28.153 -39.646 1.00 52.06 91 VAL A CA 1
ATOM 775 C C . VAL A 1 91 ? 35.996 28.607 -38.649 1.00 52.06 91 VAL A C 1
ATOM 777 O O . VAL A 1 91 ? 35.624 27.857 -37.745 1.00 52.06 91 VAL A O 1
ATOM 780 N N . GLN A 1 92 ? 35.404 29.795 -38.817 1.00 52.69 92 GLN A N 1
ATOM 781 C CA . GLN A 1 92 ? 34.401 30.304 -37.866 1.00 52.69 92 GLN A CA 1
ATOM 782 C C . GLN A 1 92 ? 33.116 29.446 -37.791 1.00 52.69 92 GLN A C 1
ATOM 784 O O . GLN A 1 92 ? 32.509 29.362 -36.726 1.00 52.69 92 GLN A O 1
ATOM 789 N N . GLU A 1 93 ? 32.747 28.703 -38.842 1.00 50.97 93 GLU A N 1
ATOM 790 C CA . GLU A 1 93 ? 31.551 27.839 -38.811 1.00 50.97 93 GLU A CA 1
ATOM 791 C C . GLU A 1 93 ? 31.742 26.498 -38.079 1.00 50.97 93 GLU A C 1
ATOM 793 O O . GLU A 1 93 ? 30.786 25.964 -37.508 1.00 50.97 93 GLU A O 1
ATOM 798 N N . GLN A 1 94 ? 32.959 25.943 -38.024 1.00 54.03 94 GLN A N 1
ATOM 799 C CA . GLN A 1 94 ? 33.197 24.670 -37.322 1.00 54.03 94 GLN A CA 1
ATOM 800 C C . GLN A 1 94 ? 33.351 24.850 -35.804 1.00 54.03 94 GLN A C 1
ATOM 802 O O . GLN A 1 94 ? 32.974 23.956 -35.043 1.00 54.03 94 GLN A O 1
ATOM 807 N N . ALA A 1 95 ? 33.797 26.024 -35.343 1.00 54.06 95 ALA A N 1
ATOM 808 C CA . ALA A 1 95 ? 33.858 26.354 -33.917 1.00 54.06 95 ALA A CA 1
ATOM 809 C C . ALA A 1 95 ? 32.463 26.464 -33.265 1.00 54.06 95 ALA A C 1
ATOM 811 O O . ALA A 1 95 ? 32.301 26.149 -32.087 1.00 54.06 95 ALA A O 1
ATOM 812 N N . LEU A 1 96 ? 31.428 26.829 -34.029 1.00 51.94 96 LEU A N 1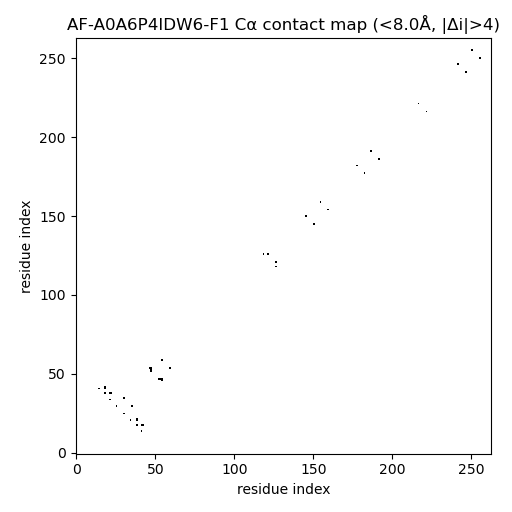
ATOM 813 C CA . LEU A 1 96 ? 30.049 26.883 -33.529 1.00 51.94 96 LEU A CA 1
ATOM 814 C C . LEU A 1 96 ? 29.400 25.494 -33.397 1.00 51.94 96 LEU A C 1
ATOM 816 O O . LEU A 1 96 ? 28.467 25.323 -32.609 1.00 51.94 96 LEU A O 1
ATOM 820 N N . ARG A 1 97 ? 29.913 24.473 -34.100 1.00 48.50 97 ARG A N 1
ATOM 821 C CA . ARG A 1 97 ? 29.400 23.093 -34.010 1.00 48.50 97 ARG A CA 1
ATOM 822 C C . ARG A 1 97 ? 29.959 22.313 -32.813 1.00 48.50 97 ARG A C 1
ATOM 824 O O . ARG A 1 97 ? 29.278 21.424 -32.310 1.00 48.50 97 ARG A O 1
ATOM 831 N N . SER A 1 98 ? 31.132 22.665 -32.281 1.00 52.69 98 SER A N 1
ATOM 832 C CA . SER A 1 98 ? 31.672 22.042 -31.056 1.00 52.69 98 SER A CA 1
ATOM 833 C C . SER A 1 98 ? 31.088 22.615 -29.753 1.00 52.69 98 SER A C 1
ATOM 835 O O . SER A 1 98 ? 31.283 22.031 -28.691 1.00 52.69 98 SER A O 1
ATOM 837 N N . LEU A 1 99 ? 30.296 23.694 -29.825 1.00 50.81 99 LEU A N 1
ATOM 838 C CA . LEU A 1 99 ? 29.536 24.282 -28.706 1.00 50.81 99 LEU A CA 1
ATOM 839 C C . LEU A 1 99 ? 28.176 23.600 -28.444 1.00 50.81 99 LEU A C 1
ATOM 841 O O . LEU A 1 99 ? 27.469 23.943 -27.492 1.00 50.81 99 LEU A O 1
ATOM 845 N N . ILE A 1 100 ? 27.795 22.608 -29.255 1.00 52.53 100 ILE A N 1
ATOM 846 C CA . ILE A 1 100 ? 26.534 21.861 -29.107 1.00 52.53 100 ILE A CA 1
ATOM 847 C C . ILE A 1 100 ? 26.409 21.145 -27.737 1.00 52.53 100 ILE A C 1
ATOM 849 O O . ILE A 1 100 ? 25.306 21.163 -27.178 1.00 52.53 100 ILE A O 1
ATOM 853 N N . PRO A 1 101 ? 27.473 20.579 -27.120 1.00 56.97 101 PRO A N 1
ATOM 854 C CA . PRO A 1 101 ? 27.389 20.009 -25.772 1.00 56.97 101 PRO A CA 1
ATOM 855 C C . PRO A 1 101 ? 27.117 21.069 -24.694 1.00 56.97 101 PRO A C 1
ATOM 857 O O . PRO A 1 101 ? 26.293 20.843 -23.811 1.00 56.97 101 PRO A O 1
ATOM 860 N N . ALA A 1 102 ? 27.729 22.254 -24.805 1.00 53.62 102 ALA A N 1
ATOM 861 C CA . ALA A 1 102 ? 27.527 23.356 -23.861 1.00 53.62 102 ALA A CA 1
ATOM 862 C C . ALA A 1 102 ? 26.100 23.926 -23.942 1.00 53.62 102 ALA A C 1
ATOM 864 O O . ALA A 1 102 ? 25.475 24.181 -22.913 1.00 53.62 102 ALA A O 1
ATOM 865 N N . ARG A 1 103 ? 25.522 24.022 -25.150 1.00 56.41 103 ARG A N 1
ATOM 866 C 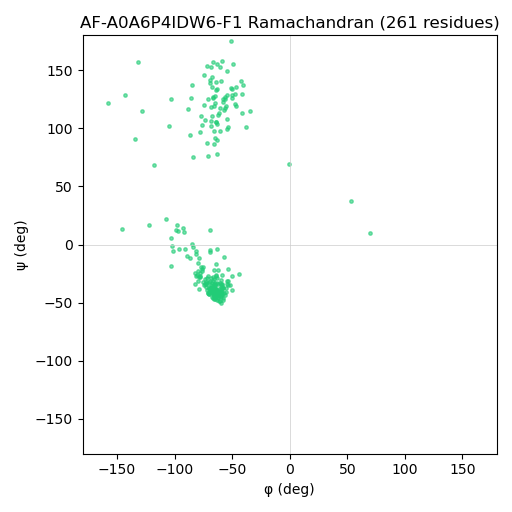CA . ARG A 1 103 ? 24.099 24.373 -25.327 1.00 56.41 103 ARG A CA 1
ATOM 867 C C . ARG A 1 103 ? 23.154 23.320 -24.748 1.00 56.41 103 ARG A C 1
ATOM 869 O O . ARG A 1 103 ? 22.140 23.689 -24.162 1.00 56.41 103 ARG A O 1
ATOM 876 N N . LYS A 1 104 ? 23.475 22.025 -24.860 1.00 57.53 104 LYS A N 1
ATOM 877 C CA . LYS A 1 104 ? 22.688 20.959 -24.213 1.00 57.53 104 LYS A CA 1
ATOM 878 C C . LYS A 1 104 ? 22.781 21.015 -22.685 1.00 57.53 104 LYS A C 1
ATOM 880 O O . LYS A 1 104 ? 21.767 20.802 -22.027 1.00 57.53 104 LYS A O 1
ATOM 885 N N . LEU A 1 105 ? 23.947 21.338 -22.122 1.00 55.53 105 LEU A N 1
ATOM 886 C CA . LEU A 1 105 ? 24.116 21.523 -20.675 1.00 55.53 105 LEU A CA 1
ATOM 887 C C . LEU A 1 105 ? 23.365 22.760 -20.158 1.00 55.53 105 LEU A C 1
ATOM 889 O O . LEU A 1 105 ? 22.689 22.667 -19.136 1.00 55.53 105 LEU A O 1
ATOM 893 N N . LEU A 1 106 ? 23.383 23.871 -20.900 1.00 58.28 106 LEU A N 1
ATOM 894 C CA . LEU A 1 106 ? 22.572 25.055 -20.590 1.00 58.28 106 LEU A CA 1
ATOM 895 C C . LEU A 1 106 ? 21.065 24.764 -20.693 1.00 58.28 106 LEU A C 1
ATOM 897 O O . LEU A 1 106 ? 20.319 25.116 -19.787 1.00 58.28 106 LEU A O 1
ATOM 901 N N . GLN A 1 107 ? 20.609 24.023 -21.711 1.00 62.41 107 GLN A N 1
ATOM 902 C CA . GLN A 1 107 ? 19.202 23.603 -21.821 1.00 62.41 107 GLN A CA 1
ATOM 903 C C . GLN A 1 107 ? 18.766 22.638 -20.707 1.00 62.41 107 GLN A C 1
ATOM 905 O O . GLN A 1 107 ? 17.606 22.664 -20.284 1.00 62.41 107 GLN A O 1
ATOM 910 N N . LEU A 1 108 ? 19.664 21.771 -20.228 1.00 58.69 108 LEU A N 1
ATOM 911 C CA . LEU A 1 108 ? 19.399 20.910 -19.073 1.00 58.69 108 LEU A CA 1
ATOM 912 C C . LEU A 1 108 ? 19.314 21.731 -17.786 1.00 58.69 108 LEU A C 1
ATOM 914 O O . LEU A 1 108 ? 18.395 21.500 -17.000 1.00 58.69 108 LEU A O 1
ATOM 918 N N . ASN A 1 109 ? 20.189 22.722 -17.608 1.00 60.28 109 ASN A N 1
ATOM 919 C CA . ASN A 1 109 ? 20.087 23.668 -16.500 1.00 60.28 109 ASN A CA 1
ATOM 920 C C . ASN A 1 109 ? 18.784 24.468 -16.570 1.00 60.28 109 ASN A C 1
ATOM 922 O O . ASN A 1 109 ? 18.089 24.534 -15.567 1.00 60.28 109 ASN A O 1
ATOM 926 N N . ASP A 1 110 ? 18.354 24.941 -17.738 1.00 62.50 110 ASP A N 1
ATOM 927 C CA . ASP A 1 110 ? 17.070 25.639 -17.886 1.00 62.50 110 ASP A CA 1
ATOM 928 C C . ASP A 1 110 ? 15.859 24.749 -17.599 1.00 62.50 110 ASP A C 1
ATOM 930 O O . ASP A 1 110 ? 14.837 25.233 -17.113 1.00 62.50 110 ASP A O 1
ATOM 934 N N . ARG A 1 111 ? 15.929 23.447 -17.904 1.00 58.50 111 ARG A N 1
ATOM 935 C CA . ARG A 1 111 ? 14.869 22.490 -17.545 1.00 58.50 111 ARG A CA 1
ATOM 936 C C . ARG A 1 111 ? 14.850 22.201 -16.050 1.00 58.50 111 ARG A C 1
ATOM 938 O O . ARG A 1 111 ? 13.768 22.102 -15.481 1.00 58.50 111 ARG A O 1
ATOM 945 N N . VAL A 1 112 ? 16.014 22.091 -15.414 1.00 62.59 112 VAL A N 1
ATOM 946 C CA . VAL A 1 112 ? 16.125 21.893 -13.962 1.00 62.59 112 VAL A CA 1
ATOM 947 C C . VAL A 1 112 ? 15.701 23.158 -13.213 1.00 62.59 112 VAL A C 1
ATOM 949 O O . VAL A 1 112 ? 14.919 23.064 -12.274 1.00 62.59 112 VAL A O 1
ATOM 952 N N . VAL A 1 113 ? 16.116 24.340 -13.669 1.00 60.59 113 VAL A N 1
ATOM 953 C CA . VAL A 1 113 ? 15.695 25.639 -13.128 1.00 60.59 113 VAL A CA 1
ATOM 954 C C . VAL A 1 113 ? 14.194 25.841 -13.337 1.00 60.59 113 VAL A C 1
ATOM 956 O O . VAL A 1 113 ? 13.513 26.229 -12.396 1.00 60.59 113 VAL A O 1
ATOM 959 N N . ARG A 1 114 ? 13.625 25.482 -14.499 1.00 59.91 114 ARG A N 1
ATOM 960 C CA . ARG A 1 114 ? 12.162 25.485 -14.702 1.00 59.91 114 ARG A CA 1
ATOM 961 C C . ARG A 1 114 ? 11.432 24.476 -13.817 1.00 59.91 114 ARG A C 1
ATOM 963 O O . ARG A 1 114 ? 10.372 24.808 -13.305 1.00 59.91 114 ARG A O 1
ATOM 970 N N . ALA A 1 115 ? 11.982 23.284 -13.593 1.00 56.94 115 ALA A N 1
ATOM 971 C CA . ALA A 1 115 ? 11.390 22.289 -12.696 1.00 56.94 115 ALA A CA 1
ATOM 972 C C . ALA A 1 115 ? 11.444 22.723 -11.220 1.00 56.94 115 ALA A C 1
ATOM 974 O O . ALA A 1 115 ? 10.510 22.456 -10.470 1.00 56.94 115 ALA A O 1
ATOM 975 N N . LEU A 1 116 ? 12.498 23.432 -10.808 1.00 56.66 116 LEU A N 1
ATOM 976 C CA . LEU A 1 116 ? 12.606 24.025 -9.471 1.00 56.66 116 LEU A CA 1
ATOM 977 C C . LEU A 1 116 ? 11.706 25.267 -9.327 1.00 56.66 116 LEU A C 1
ATOM 979 O O . LEU A 1 116 ? 11.088 25.459 -8.281 1.00 56.66 116 LEU A O 1
ATOM 983 N N . ASN A 1 117 ? 11.541 26.048 -10.399 1.00 54.91 117 ASN A N 1
ATOM 984 C CA . ASN A 1 117 ? 10.642 27.205 -10.463 1.00 54.91 117 ASN A CA 1
ATOM 985 C C . ASN A 1 117 ? 9.171 26.838 -10.728 1.00 54.91 117 ASN A C 1
ATOM 987 O O . ASN A 1 117 ? 8.307 27.709 -10.641 1.00 54.91 117 ASN A O 1
ATOM 991 N N . PHE A 1 118 ? 8.839 25.569 -10.985 1.00 52.53 118 PHE A N 1
ATOM 992 C CA . PHE A 1 118 ? 7.447 25.116 -11.126 1.00 52.53 118 PHE A CA 1
ATOM 993 C C . PHE A 1 118 ? 6.639 25.316 -9.831 1.00 52.53 118 PHE A C 1
ATOM 995 O O . PHE A 1 118 ? 5.423 25.473 -9.877 1.00 52.53 118 PHE A O 1
ATOM 1002 N N . ASN A 1 119 ? 7.318 25.417 -8.683 1.00 52.34 119 ASN A N 1
ATOM 1003 C CA . ASN A 1 119 ? 6.698 25.803 -7.413 1.00 52.34 119 ASN A CA 1
ATOM 1004 C C . ASN A 1 119 ? 6.432 27.319 -7.302 1.00 52.34 119 ASN A C 1
ATOM 1006 O O . ASN A 1 119 ? 5.606 27.737 -6.493 1.00 52.34 119 ASN A O 1
ATOM 1010 N N . SER A 1 120 ? 7.101 28.147 -8.112 1.00 53.28 120 SER A N 1
ATOM 1011 C CA . SER A 1 120 ? 6.898 29.603 -8.150 1.00 53.28 120 SER A CA 1
ATOM 1012 C C . SER A 1 120 ? 5.646 29.975 -8.953 1.00 53.28 120 SER A C 1
ATOM 1014 O O . SER A 1 120 ? 4.868 30.824 -8.517 1.00 53.28 120 SER A O 1
ATOM 1016 N N . SER A 1 121 ? 5.389 29.261 -10.056 1.00 50.12 121 SER A N 1
ATOM 1017 C CA . SER A 1 121 ? 4.208 29.450 -10.916 1.00 50.12 121 SER A CA 1
ATOM 1018 C C . SER A 1 121 ? 3.056 28.477 -10.627 1.00 50.12 121 SER A C 1
ATOM 1020 O O . SER A 1 121 ? 2.124 28.362 -11.421 1.00 50.12 121 SER A O 1
ATOM 1022 N N . ALA A 1 122 ? 3.104 27.738 -9.518 1.00 59.41 122 ALA A N 1
ATOM 1023 C CA . ALA A 1 122 ? 1.928 27.033 -9.027 1.00 59.41 122 ALA A CA 1
ATOM 1024 C C . ALA A 1 122 ? 0.851 28.071 -8.667 1.00 59.41 122 ALA A C 1
ATOM 1026 O O . ALA A 1 122 ? 1.174 29.076 -8.028 1.00 59.41 122 ALA A O 1
ATOM 1027 N N . SER A 1 123 ? -0.402 27.843 -9.083 1.00 74.94 123 SER A N 1
ATOM 1028 C CA . SER A 1 123 ? -1.508 28.749 -8.749 1.00 74.94 123 SER A CA 1
ATOM 1029 C C . SER A 1 123 ? -1.582 28.953 -7.238 1.00 74.94 123 SER A C 1
ATOM 1031 O O . SER A 1 123 ? -1.240 28.046 -6.470 1.00 74.94 123 SER A O 1
ATOM 1033 N N . ASP A 1 124 ? -2.031 30.125 -6.796 1.00 78.31 124 ASP A N 1
ATOM 1034 C CA . ASP A 1 124 ? -2.088 30.447 -5.365 1.00 78.31 124 ASP A CA 1
ATOM 1035 C C . ASP A 1 124 ? -2.881 29.397 -4.574 1.00 78.31 124 ASP A C 1
ATOM 1037 O O . ASP A 1 124 ? -2.484 29.015 -3.477 1.00 78.31 124 ASP A O 1
ATOM 1041 N N . ARG A 1 125 ? -3.883 28.781 -5.214 1.00 70.69 125 ARG A N 1
ATOM 1042 C CA . ARG A 1 125 ? -4.636 27.634 -4.692 1.00 70.69 125 ARG A CA 1
ATOM 1043 C C . ARG A 1 125 ? -3.776 26.389 -4.430 1.00 70.69 125 ARG A C 1
ATOM 1045 O O . ARG A 1 125 ? -3.972 25.704 -3.431 1.00 70.69 125 ARG A O 1
ATOM 1052 N N . LEU A 1 126 ? -2.830 26.054 -5.308 1.00 73.31 126 LEU A N 1
ATOM 1053 C CA . LEU A 1 126 ? -1.905 24.929 -5.098 1.00 73.31 126 LEU A CA 1
ATOM 1054 C C . LEU A 1 126 ? -0.901 25.230 -3.979 1.00 73.31 126 LEU A C 1
ATOM 1056 O O . LEU A 1 126 ? -0.580 24.337 -3.193 1.00 73.31 126 LEU A O 1
ATOM 1060 N N . LYS A 1 127 ? -0.444 26.485 -3.873 1.00 77.75 127 LYS A N 1
ATOM 1061 C CA . LYS A 1 127 ? 0.395 26.939 -2.753 1.00 77.75 127 LYS A CA 1
ATOM 1062 C C . LYS A 1 127 ? -0.372 26.874 -1.427 1.00 77.75 127 LYS A C 1
ATOM 1064 O O . LYS A 1 127 ? 0.198 26.464 -0.419 1.00 77.75 127 LYS A O 1
ATOM 1069 N N . GLU A 1 128 ? -1.659 27.202 -1.433 1.00 78.19 128 GLU A N 1
ATOM 1070 C CA . GLU A 1 128 ? -2.550 27.127 -0.271 1.00 78.19 128 GLU A CA 1
ATOM 1071 C C . GLU A 1 128 ? -2.808 25.677 0.178 1.00 78.19 128 GLU A C 1
ATOM 1073 O O . GLU A 1 128 ? -2.635 25.349 1.352 1.00 78.19 128 GLU A O 1
ATOM 1078 N N . LEU A 1 129 ? -3.081 24.764 -0.761 1.00 75.56 129 LEU A N 1
ATOM 1079 C CA . LEU A 1 129 ? -3.220 23.329 -0.469 1.00 75.56 129 LEU A CA 1
ATOM 1080 C C . LEU A 1 129 ? -1.907 22.679 0.000 1.00 75.56 129 LEU A C 1
ATOM 1082 O O . LEU A 1 129 ? -1.925 21.723 0.775 1.00 75.56 129 LEU A O 1
ATOM 1086 N N . ALA A 1 130 ? -0.753 23.180 -0.450 1.00 72.06 130 ALA A N 1
ATOM 1087 C CA . ALA A 1 130 ? 0.543 22.716 0.039 1.00 72.06 130 ALA A CA 1
ATOM 1088 C C . ALA A 1 130 ? 0.824 23.193 1.477 1.00 72.06 130 ALA A C 1
ATOM 1090 O O . ALA A 1 130 ? 1.438 22.459 2.254 1.00 72.06 130 ALA A O 1
ATOM 1091 N N . ARG A 1 131 ? 0.336 24.384 1.856 1.00 67.56 131 ARG A N 1
ATOM 1092 C CA . ARG A 1 131 ? 0.443 24.919 3.225 1.00 67.56 131 ARG A CA 1
ATOM 1093 C C . ARG A 1 131 ? -0.419 24.150 4.225 1.00 67.56 131 ARG A C 1
ATOM 1095 O O . ARG A 1 131 ? 0.004 23.977 5.358 1.00 67.56 131 ARG A O 1
ATOM 1102 N N . SER A 1 132 ? -1.562 23.589 3.827 1.00 60.38 132 SER A N 1
ATOM 1103 C CA . SER A 1 132 ? -2.433 22.844 4.755 1.00 60.38 132 SER A CA 1
ATOM 1104 C C . SER A 1 132 ? -1.848 21.506 5.248 1.00 60.38 132 SER A C 1
ATOM 1106 O O . SER A 1 132 ? -2.464 20.834 6.074 1.00 60.38 132 SER A O 1
ATOM 1108 N N . ARG A 1 133 ? -0.679 21.090 4.735 1.00 57.88 133 ARG A N 1
ATOM 1109 C CA . ARG A 1 133 ? 0.057 19.891 5.177 1.00 57.88 133 ARG A CA 1
ATOM 1110 C C . ARG A 1 133 ? 1.231 20.184 6.100 1.00 57.88 133 ARG A C 1
ATOM 1112 O O . ARG A 1 133 ? 1.846 19.237 6.591 1.00 57.88 133 ARG A O 1
ATOM 1119 N N . THR A 1 134 ? 1.568 21.449 6.350 1.00 57.69 134 THR A N 1
ATOM 1120 C CA . THR A 1 134 ? 2.455 21.736 7.475 1.00 57.69 134 THR A CA 1
ATOM 1121 C C . THR A 1 134 ? 1.667 21.391 8.723 1.00 57.69 134 THR A C 1
ATOM 1123 O O . THR A 1 134 ? 0.669 22.049 9.014 1.00 57.69 134 THR A O 1
ATOM 1126 N N . ASN A 1 135 ? 2.076 20.316 9.406 1.00 57.75 135 ASN A N 1
ATOM 1127 C CA . ASN A 1 135 ? 1.568 19.985 10.731 1.00 57.75 135 ASN A CA 1
ATOM 1128 C C . ASN A 1 135 ? 1.475 21.295 11.521 1.00 57.75 135 ASN A C 1
ATOM 1130 O O . ASN A 1 135 ? 2.454 22.054 11.477 1.00 57.75 135 ASN A O 1
ATOM 1134 N N . PRO A 1 136 ? 0.333 21.601 12.164 1.00 64.56 136 PRO A N 1
ATOM 1135 C CA . PRO A 1 136 ? 0.206 22.826 12.938 1.00 64.56 136 PRO A CA 1
ATOM 1136 C C . PRO A 1 136 ? 1.452 22.967 13.824 1.00 64.56 136 PRO A C 1
ATOM 1138 O O . PRO A 1 136 ? 1.908 21.947 14.362 1.00 64.56 136 PRO A O 1
ATOM 1141 N N . PRO A 1 137 ? 2.056 24.172 13.910 1.00 62.31 137 PRO A N 1
ATOM 1142 C CA . PRO A 1 137 ? 3.238 24.398 14.737 1.00 62.31 137 PRO A CA 1
ATOM 1143 C C . PRO A 1 137 ? 2.939 23.788 16.095 1.00 62.31 137 PRO A C 1
ATOM 1145 O O . PRO A 1 137 ? 1.902 24.127 16.656 1.00 62.31 137 PRO A O 1
ATOM 1148 N N . GLN A 1 138 ? 3.762 22.816 16.523 1.00 61.75 138 GLN A N 1
ATOM 1149 C CA . GLN A 1 138 ? 3.521 21.974 17.697 1.00 61.75 138 GLN A CA 1
ATOM 1150 C C . GLN A 1 138 ? 2.894 22.834 18.793 1.00 61.75 138 GLN A C 1
ATOM 1152 O O . GLN A 1 138 ? 3.594 23.638 19.403 1.00 61.75 138 GLN A O 1
ATOM 1157 N N . CYS A 1 139 ? 1.570 22.742 18.968 1.00 49.91 139 CYS A N 1
ATOM 1158 C CA . CYS A 1 139 ? 0.846 23.544 19.943 1.00 49.91 139 CYS A CA 1
ATOM 1159 C C . CYS A 1 139 ? 1.362 23.107 21.304 1.00 49.91 139 CYS A C 1
ATOM 1161 O O . CYS A 1 139 ? 0.860 22.103 21.794 1.00 49.91 139 CYS A O 1
ATOM 1163 N N . GLY A 1 140 ? 2.400 23.786 21.818 1.00 59.69 140 GLY A N 1
ATOM 1164 C CA . GLY A 1 140 ? 3.202 23.472 23.003 1.00 59.69 140 GLY A CA 1
ATOM 1165 C C . GLY A 1 140 ? 2.758 22.207 23.712 1.00 59.69 140 GLY A C 1
ATOM 1166 O O . GLY A 1 140 ? 2.135 22.297 24.771 1.00 59.69 140 GLY A O 1
ATOM 1167 N N . ALA A 1 141 ? 2.979 21.049 23.075 1.00 63.00 141 ALA A N 1
ATOM 1168 C CA . ALA A 1 141 ? 2.354 19.818 23.515 1.00 63.00 141 ALA A CA 1
ATOM 1169 C C . ALA A 1 141 ? 2.997 19.513 24.853 1.00 63.00 141 ALA A C 1
ATOM 1171 O O . ALA A 1 141 ? 4.164 19.118 24.909 1.00 63.00 141 ALA A O 1
ATOM 1172 N N . LYS A 1 142 ? 2.268 19.806 25.937 1.00 75.44 142 LYS A N 1
ATOM 1173 C CA . LYS A 1 142 ? 2.722 19.513 27.290 1.00 75.44 142 LYS A CA 1
ATOM 1174 C C . LYS A 1 142 ? 3.218 18.068 27.256 1.00 75.44 142 LYS A C 1
ATOM 1176 O O . LYS A 1 142 ? 2.503 17.222 26.709 1.00 75.44 142 LYS A O 1
ATOM 1181 N N . PRO A 1 143 ? 4.435 17.793 27.760 1.00 80.62 143 PRO A N 1
ATOM 1182 C CA . PRO A 1 143 ? 4.974 16.442 27.738 1.00 80.62 143 PRO A CA 1
ATOM 1183 C C . PRO A 1 143 ? 3.909 15.513 28.307 1.00 80.62 143 PRO A C 1
ATOM 1185 O O . PRO A 1 143 ? 3.270 15.865 29.301 1.00 80.62 143 PRO A O 1
ATOM 1188 N N . TRP A 1 144 ? 3.663 14.388 27.637 1.00 81.00 144 TRP A N 1
ATOM 1189 C CA . TRP A 1 144 ? 2.658 13.423 28.070 1.00 81.00 144 TRP A CA 1
ATOM 1190 C C . TRP A 1 144 ? 2.952 13.037 29.524 1.00 81.00 144 TRP A C 1
ATOM 1192 O O . TRP A 1 144 ? 3.944 12.372 29.816 1.00 81.00 144 TRP A O 1
ATOM 1202 N N . LYS A 1 145 ? 2.120 13.516 30.452 1.00 89.94 145 LYS A N 1
ATOM 1203 C CA . LYS A 1 145 ? 2.183 13.162 31.869 1.00 89.94 145 LYS A CA 1
ATOM 1204 C C . LYS A 1 145 ? 1.066 12.162 32.118 1.00 89.94 145 LYS A C 1
ATOM 1206 O O . LYS A 1 145 ? -0.087 12.469 31.828 1.00 89.94 145 LYS A O 1
ATOM 1211 N N . LEU A 1 146 ? 1.396 10.992 32.668 1.00 91.69 146 LEU A N 1
ATOM 1212 C CA . LEU A 1 146 ? 0.368 10.099 33.202 1.00 91.69 146 LEU A CA 1
ATOM 1213 C C . LEU A 1 146 ? -0.442 10.862 34.254 1.00 91.69 146 LEU A C 1
ATOM 1215 O O . LEU A 1 146 ? 0.135 11.419 35.193 1.00 91.69 146 LEU A O 1
ATOM 1219 N N . THR A 1 147 ? -1.763 10.869 34.103 1.00 94.00 147 THR A N 1
ATOM 1220 C CA . THR A 1 147 ? -2.672 11.370 35.136 1.00 94.00 147 THR A CA 1
ATOM 1221 C C . THR A 1 147 ? -2.615 10.455 36.362 1.00 94.00 147 THR A C 1
ATOM 1223 O O . THR A 1 147 ? -2.235 9.288 36.259 1.00 94.00 147 THR A O 1
ATOM 1226 N N . SER A 1 148 ? -2.987 10.966 37.539 1.00 93.62 148 SER A N 1
ATOM 1227 C CA . SER A 1 148 ? -3.073 10.153 38.763 1.00 93.62 148 SER A CA 1
ATOM 1228 C C . SER A 1 148 ? -3.982 8.935 38.569 1.00 93.62 148 SER A C 1
ATOM 1230 O O . SER A 1 148 ? -3.594 7.832 38.935 1.00 93.62 148 SER A O 1
ATOM 1232 N N . ALA A 1 149 ? -5.113 9.116 37.880 1.00 92.19 149 ALA A N 1
ATOM 1233 C CA . ALA A 1 149 ? -6.045 8.043 37.539 1.00 92.19 149 ALA A CA 1
ATOM 1234 C C . ALA A 1 149 ? -5.411 6.932 36.685 1.00 92.19 149 ALA A C 1
ATOM 1236 O O . ALA A 1 149 ? -5.712 5.764 36.889 1.00 92.19 149 ALA A O 1
ATOM 1237 N N . MET A 1 150 ? -4.506 7.268 35.756 1.00 93.06 150 MET A N 1
ATOM 1238 C CA . MET A 1 150 ? -3.782 6.259 34.972 1.00 93.06 150 MET A CA 1
ATOM 1239 C C . MET A 1 150 ? -2.756 5.487 35.808 1.00 93.06 150 MET A C 1
ATOM 1241 O O . MET A 1 150 ? -2.438 4.354 35.466 1.00 93.06 150 MET A O 1
ATOM 1245 N N . ARG A 1 151 ? -2.216 6.086 36.879 1.00 94.50 151 ARG A N 1
ATOM 1246 C CA . ARG A 1 151 ? -1.255 5.413 37.770 1.00 94.50 151 ARG A CA 1
ATOM 1247 C C . ARG A 1 151 ? -1.928 4.400 38.691 1.00 94.50 151 ARG A C 1
ATOM 1249 O O . ARG A 1 151 ? -1.305 3.404 39.025 1.00 94.50 151 ARG A O 1
ATOM 1256 N N . SER A 1 152 ? -3.168 4.665 39.093 1.00 95.56 152 SER A N 1
ATOM 1257 C CA . SER A 1 152 ? -3.970 3.795 39.962 1.00 95.56 152 SER A CA 1
ATOM 1258 C C . SER A 1 152 ? -4.965 2.928 39.186 1.00 95.56 152 SER A C 1
ATOM 1260 O O . SER A 1 152 ? -5.909 2.408 39.772 1.00 95.56 152 SER A O 1
ATOM 1262 N N . PHE A 1 153 ? -4.833 2.843 37.861 1.00 96.00 153 PHE A N 1
ATOM 1263 C CA . PHE A 1 153 ? -5.769 2.085 37.046 1.00 96.00 153 PHE A CA 1
ATOM 1264 C C . PHE A 1 153 ? -5.477 0.589 37.159 1.00 96.00 153 PHE A C 1
ATOM 1266 O O . PHE A 1 153 ? -4.477 0.105 36.628 1.00 96.00 153 PHE A O 1
ATOM 1273 N N . GLU A 1 154 ? -6.383 -0.140 37.803 1.00 95.94 154 GLU A N 1
ATOM 1274 C CA . GLU A 1 154 ? -6.400 -1.598 37.775 1.00 95.94 154 GLU A CA 1
ATOM 1275 C C . GLU A 1 154 ? -7.230 -2.077 36.572 1.00 95.94 154 GLU A C 1
ATOM 1277 O O . GLU A 1 154 ? -8.427 -1.781 36.479 1.00 95.94 154 GLU A O 1
ATOM 1282 N N . PRO A 1 155 ? -6.619 -2.774 35.598 1.00 95.00 155 PRO A N 1
ATOM 1283 C CA . PRO A 1 155 ? -7.349 -3.267 34.441 1.00 95.00 155 PRO A CA 1
ATOM 1284 C C . PRO A 1 155 ? -8.334 -4.361 34.860 1.00 95.00 155 PRO A C 1
ATOM 1286 O O . PRO A 1 155 ? -7.987 -5.286 35.586 1.00 95.00 155 PRO A O 1
ATOM 1289 N N . SER A 1 156 ? -9.560 -4.298 34.337 1.00 96.94 156 SER A N 1
ATOM 1290 C CA . SER A 1 156 ? -10.547 -5.358 34.550 1.00 96.94 156 SER A CA 1
ATOM 1291 C C . SER A 1 156 ? -10.090 -6.691 33.949 1.00 96.94 156 SER A C 1
ATOM 1293 O O . SER A 1 156 ? -9.358 -6.721 32.955 1.00 96.94 156 SER A O 1
ATOM 1295 N N . GLU A 1 157 ? -10.598 -7.808 34.477 1.00 94.81 157 GLU A N 1
ATOM 1296 C CA . GLU A 1 157 ? -10.327 -9.157 33.949 1.00 94.81 157 GLU A CA 1
ATOM 1297 C C . GLU A 1 157 ? -10.607 -9.264 32.443 1.00 94.81 157 GLU A C 1
ATOM 1299 O O . GLU A 1 157 ? -9.870 -9.904 31.692 1.00 94.81 157 GLU A O 1
ATOM 1304 N N . ARG A 1 158 ? -11.631 -8.551 31.958 1.00 92.38 158 ARG A N 1
ATOM 1305 C CA . ARG A 1 158 ? -11.934 -8.454 30.527 1.00 92.38 158 ARG A CA 1
ATOM 1306 C C . ARG A 1 158 ? -10.802 -7.787 29.747 1.00 92.38 158 ARG A C 1
ATOM 1308 O O . ARG A 1 158 ? -10.453 -8.275 28.674 1.00 92.38 158 ARG A O 1
ATOM 1315 N N . LEU A 1 159 ? -10.240 -6.686 30.244 1.00 91.75 159 LEU A N 1
ATOM 1316 C CA . LEU A 1 159 ? -9.109 -6.016 29.595 1.00 91.75 159 LEU A CA 1
ATOM 1317 C C . LEU A 1 159 ? -7.856 -6.894 29.615 1.00 91.75 159 LEU A C 1
ATOM 1319 O O . LEU A 1 159 ? -7.177 -6.978 28.593 1.00 91.75 159 LEU A O 1
ATOM 1323 N N . LEU A 1 160 ? -7.608 -7.610 30.713 1.00 92.50 160 LEU A N 1
ATOM 1324 C CA . LEU A 1 160 ? -6.534 -8.603 30.797 1.00 92.50 160 LEU A CA 1
ATOM 1325 C C . LEU A 1 160 ? -6.726 -9.717 29.754 1.00 92.50 160 LEU A C 1
ATOM 1327 O O . LEU A 1 160 ? -5.801 -10.016 29.001 1.00 92.50 160 LEU A O 1
ATOM 1331 N N . SER A 1 161 ? -7.949 -10.237 29.599 1.00 88.19 161 SER A N 1
ATOM 1332 C CA . SER A 1 161 ? -8.274 -11.260 28.590 1.00 88.19 161 SER A CA 1
ATOM 1333 C C . SER A 1 161 ? -8.090 -10.788 27.140 1.00 88.19 161 SER A C 1
ATOM 1335 O O . SER A 1 161 ? -7.807 -11.592 26.254 1.00 88.19 161 SER A O 1
ATOM 1337 N N . LEU A 1 162 ? -8.254 -9.485 26.883 1.00 84.06 162 LEU A N 1
ATOM 1338 C CA . LEU A 1 162 ? -8.045 -8.880 25.566 1.00 84.06 162 LEU A CA 1
ATOM 1339 C C . LEU A 1 162 ? -6.565 -8.575 25.306 1.00 84.06 162 LEU A C 1
ATOM 1341 O O . LEU A 1 162 ? -6.120 -8.668 24.163 1.00 84.06 162 LEU A O 1
ATOM 1345 N N . ALA A 1 163 ? -5.817 -8.216 26.352 1.00 84.12 163 ALA A N 1
ATOM 1346 C CA . ALA A 1 163 ? -4.383 -7.946 26.286 1.00 84.12 163 ALA A CA 1
ATOM 1347 C C . ALA A 1 163 ? -3.557 -9.229 26.111 1.00 84.12 163 ALA A C 1
ATOM 1349 O O . ALA A 1 163 ? -2.532 -9.215 25.424 1.00 84.12 163 ALA A O 1
ATOM 1350 N N . CYS A 1 164 ? -4.021 -10.352 26.667 1.00 78.19 164 CYS A N 1
ATOM 1351 C CA . CYS A 1 164 ? -3.522 -11.684 26.346 1.00 78.19 164 CYS A CA 1
ATOM 1352 C C . CYS A 1 164 ? -3.865 -12.011 24.883 1.00 78.19 164 CYS A C 1
ATOM 1354 O O . CYS A 1 164 ? -4.908 -12.582 24.570 1.00 78.19 164 CYS A O 1
ATOM 1356 N N . HIS A 1 165 ? -2.987 -11.586 23.973 1.00 59.69 165 HIS A N 1
ATOM 1357 C CA . HIS A 1 165 ? -3.032 -11.844 22.538 1.00 59.69 165 HIS A CA 1
ATOM 1358 C C . HIS A 1 165 ? -3.599 -13.241 22.223 1.00 59.69 165 HIS A C 1
ATOM 1360 O O . HIS A 1 165 ? -2.970 -14.259 22.498 1.00 59.69 165 HIS A O 1
ATOM 1366 N N . ARG A 1 166 ? -4.766 -13.294 21.564 1.00 61.44 166 ARG A N 1
ATOM 1367 C CA . ARG A 1 166 ? -5.423 -14.546 21.124 1.00 61.44 166 ARG A CA 1
ATOM 1368 C C . ARG A 1 166 ? -4.632 -15.357 20.095 1.00 61.44 166 ARG A C 1
ATOM 1370 O O . ARG A 1 166 ? -5.058 -16.433 19.694 1.00 61.44 166 ARG A O 1
ATOM 1377 N N . THR A 1 167 ? -3.498 -14.846 19.639 1.00 62.72 167 THR A N 1
ATOM 1378 C CA . THR A 1 167 ? -2.594 -15.568 18.756 1.00 62.72 167 THR A CA 1
ATOM 1379 C C . THR A 1 167 ? -1.210 -15.486 19.375 1.00 62.72 167 THR A C 1
ATOM 1381 O O . THR A 1 167 ? -0.692 -14.365 19.447 1.00 62.72 167 THR A O 1
ATOM 1384 N N . PRO A 1 168 ? -0.596 -16.604 19.808 1.00 62.06 168 PRO A N 1
ATOM 1385 C CA . PRO A 1 168 ? 0.820 -16.577 20.134 1.00 62.06 168 PRO A CA 1
ATOM 1386 C C . PRO A 1 168 ? 1.546 -15.947 18.947 1.00 62.06 168 PRO A C 1
ATOM 1388 O O . PRO A 1 168 ? 1.215 -16.225 17.786 1.00 62.06 168 PRO A O 1
ATOM 1391 N N . PHE A 1 169 ? 2.466 -15.028 19.245 1.00 64.06 169 PHE A N 1
ATOM 1392 C CA . PHE A 1 169 ? 3.421 -14.504 18.278 1.00 64.06 169 PHE A CA 1
ATOM 1393 C C . PHE A 1 169 ? 3.902 -15.696 17.457 1.00 64.06 169 PHE A C 1
ATOM 1395 O O . PHE A 1 169 ? 4.444 -16.635 18.037 1.00 64.06 169 PHE A O 1
ATOM 1402 N N . ARG A 1 170 ? 3.552 -15.728 16.159 1.00 68.25 170 ARG A N 1
ATOM 1403 C CA . ARG A 1 170 ? 3.802 -16.891 15.300 1.00 68.25 170 ARG A CA 1
ATOM 1404 C C . ARG A 1 170 ? 5.241 -17.309 15.548 1.00 68.25 170 ARG A C 1
ATOM 1406 O O . ARG A 1 170 ? 6.132 -16.488 15.329 1.00 68.25 170 ARG A O 1
ATOM 1413 N N . GLU A 1 171 ? 5.432 -18.536 16.031 1.00 73.88 171 GLU A N 1
ATOM 1414 C CA . GLU A 1 171 ? 6.761 -19.112 16.207 1.00 73.88 171 GLU A CA 1
ATOM 1415 C C . GLU A 1 171 ? 7.602 -18.771 14.975 1.00 73.88 171 GLU A C 1
ATOM 1417 O O . GLU A 1 171 ? 7.045 -18.763 13.865 1.00 73.88 171 GLU A O 1
ATOM 1422 N N . PRO A 1 172 ? 8.895 -18.440 15.142 1.00 75.69 172 PRO A N 1
ATOM 1423 C CA . PRO A 1 172 ? 9.756 -18.071 14.030 1.00 75.69 172 PRO A CA 1
ATOM 1424 C C . PRO A 1 172 ? 9.705 -19.185 12.982 1.00 75.69 172 PRO A C 1
ATOM 1426 O O . PRO A 1 172 ? 10.327 -20.237 13.120 1.00 75.69 172 PRO A O 1
ATOM 1429 N N . ARG A 1 173 ? 8.893 -18.982 11.938 1.00 76.56 173 ARG A N 1
ATOM 1430 C CA . ARG A 1 173 ? 8.747 -19.959 10.865 1.00 76.56 173 ARG A CA 1
ATOM 1431 C C . ARG A 1 173 ? 10.088 -20.013 10.166 1.00 76.56 173 ARG A C 1
ATOM 1433 O O . ARG A 1 173 ? 10.527 -19.006 9.618 1.00 76.56 173 ARG A O 1
ATOM 1440 N N . ASN A 1 174 ? 10.714 -21.184 10.172 1.00 84.50 174 ASN A N 1
ATOM 1441 C CA . ASN A 1 174 ? 11.881 -21.423 9.342 1.00 84.50 174 ASN A CA 1
ATOM 1442 C C . ASN A 1 174 ? 11.477 -21.141 7.878 1.00 84.50 174 ASN A C 1
ATOM 1444 O O . ASN A 1 174 ? 10.603 -21.844 7.361 1.00 84.50 174 ASN A O 1
ATOM 1448 N N . PRO A 1 175 ? 12.064 -20.126 7.215 1.00 86.88 175 PRO A N 1
ATOM 1449 C CA . PRO A 1 175 ? 11.665 -19.724 5.866 1.00 86.88 175 PRO A CA 1
ATOM 1450 C C . PRO A 1 175 ? 11.922 -20.821 4.826 1.00 86.88 175 PRO A C 1
ATOM 1452 O O . PRO A 1 175 ? 11.341 -20.784 3.746 1.00 86.88 175 PRO A O 1
ATOM 1455 N N . PHE A 1 176 ? 12.750 -21.812 5.165 1.00 89.38 176 PHE A N 1
ATOM 1456 C CA . PHE A 1 176 ? 13.085 -22.946 4.309 1.00 89.38 176 PHE A CA 1
ATOM 1457 C C . PHE A 1 176 ? 12.245 -24.198 4.596 1.00 89.38 176 PHE A C 1
ATOM 1459 O O . PHE A 1 176 ? 12.379 -25.196 3.891 1.00 89.38 176 PHE A O 1
ATOM 1466 N N . LYS A 1 177 ? 11.370 -24.181 5.613 1.00 93.44 177 LYS A N 1
ATOM 1467 C CA . LYS A 1 177 ? 10.497 -25.323 5.911 1.00 93.44 177 LYS A CA 1
ATOM 1468 C C . LYS A 1 177 ? 9.323 -25.342 4.933 1.00 93.44 177 LYS A C 1
ATOM 1470 O O . LYS A 1 177 ? 8.316 -24.664 5.129 1.00 93.44 177 LYS A O 1
ATOM 1475 N N . VAL A 1 178 ? 9.467 -26.140 3.881 1.00 91.62 178 VAL A N 1
ATOM 1476 C CA . VAL A 1 178 ? 8.393 -26.470 2.938 1.00 91.62 178 VAL A CA 1
ATOM 1477 C C . VAL A 1 178 ? 7.363 -27.361 3.646 1.00 91.62 178 VAL A C 1
ATOM 1479 O O . VAL A 1 178 ? 7.726 -28.201 4.472 1.00 91.62 178 VAL A O 1
ATOM 1482 N N . SER A 1 179 ? 6.067 -27.170 3.379 1.00 93.06 179 SER A N 1
ATOM 1483 C CA . SER A 1 179 ? 5.037 -28.057 3.933 1.00 93.06 179 SER A CA 1
ATOM 1484 C C . SER A 1 179 ? 5.154 -29.455 3.321 1.00 93.06 179 SER A C 1
ATOM 1486 O O . SER A 1 179 ? 5.427 -29.590 2.131 1.00 93.06 179 SER A O 1
ATOM 1488 N N . SER A 1 180 ? 4.897 -30.506 4.102 1.00 94.19 180 SER A N 1
ATOM 1489 C CA . SER A 1 180 ? 4.912 -31.892 3.602 1.00 94.19 180 SER A CA 1
ATOM 1490 C C . SER A 1 180 ? 3.973 -32.086 2.408 1.00 94.19 180 SER A C 1
ATOM 1492 O O . SER A 1 180 ? 4.330 -32.745 1.439 1.00 94.19 180 SER A O 1
ATOM 1494 N N . SER A 1 181 ? 2.816 -31.422 2.425 1.00 94.81 181 SER A N 1
ATOM 1495 C CA . SER A 1 181 ? 1.870 -31.406 1.307 1.00 94.81 181 SER A CA 1
ATOM 1496 C C . SER A 1 181 ? 2.456 -30.844 0.013 1.00 94.81 181 SER A C 1
ATOM 1498 O O . SER A 1 181 ? 2.096 -31.317 -1.055 1.00 94.81 181 SER A O 1
ATOM 1500 N N . ALA A 1 182 ? 3.355 -29.860 0.089 1.00 94.31 182 ALA A N 1
ATOM 1501 C CA . ALA A 1 182 ? 4.000 -29.291 -1.089 1.00 94.31 182 ALA A CA 1
ATOM 1502 C C . ALA A 1 182 ? 5.117 -30.198 -1.626 1.00 94.31 182 ALA A C 1
ATOM 1504 O O . ALA A 1 182 ? 5.379 -30.171 -2.822 1.00 94.31 182 ALA A O 1
ATOM 1505 N N . LEU A 1 183 ? 5.739 -31.019 -0.770 1.00 94.88 183 LEU A N 1
ATOM 1506 C CA . LEU A 1 183 ? 6.726 -32.022 -1.189 1.00 94.88 183 LEU A CA 1
ATOM 1507 C C . LEU A 1 183 ? 6.077 -33.213 -1.908 1.00 94.88 183 LEU A C 1
ATOM 1509 O O . LEU A 1 183 ? 6.674 -33.766 -2.823 1.00 94.88 183 LEU A O 1
ATOM 1513 N N . ILE A 1 184 ? 4.864 -33.592 -1.498 1.00 95.50 184 ILE A N 1
ATOM 1514 C CA . ILE A 1 184 ? 4.103 -34.724 -2.061 1.00 95.50 184 ILE A CA 1
ATOM 1515 C C . ILE A 1 184 ? 3.199 -34.268 -3.227 1.00 95.50 184 ILE A C 1
ATOM 1517 O O . ILE A 1 184 ? 2.523 -35.071 -3.859 1.00 95.50 184 ILE A O 1
ATOM 1521 N N . TYR A 1 185 ? 3.146 -32.968 -3.522 1.00 96.69 185 TYR A N 1
ATOM 1522 C CA . TYR A 1 185 ? 2.212 -32.431 -4.504 1.00 96.69 185 TYR A CA 1
ATOM 1523 C C . TYR A 1 185 ? 2.544 -32.875 -5.933 1.00 96.69 185 TYR A C 1
ATOM 1525 O O . TYR A 1 185 ? 3.566 -32.486 -6.499 1.00 96.69 185 TYR A O 1
ATOM 1533 N N . GLU A 1 186 ? 1.616 -33.601 -6.552 1.00 96.69 186 GLU A N 1
ATOM 1534 C CA . GLU A 1 186 ? 1.646 -33.890 -7.982 1.00 96.69 186 GLU A CA 1
ATOM 1535 C C . GLU A 1 186 ? 0.996 -32.747 -8.772 1.00 96.69 186 GLU A C 1
ATOM 1537 O O . GLU A 1 186 ? -0.137 -32.324 -8.513 1.00 96.69 186 GLU A O 1
ATOM 1542 N N . ALA A 1 187 ? 1.725 -32.213 -9.753 1.00 96.25 187 ALA A N 1
ATOM 1543 C CA . ALA A 1 187 ? 1.242 -31.101 -10.559 1.00 96.25 187 ALA A CA 1
ATOM 1544 C C . ALA A 1 187 ? 0.042 -31.522 -11.418 1.00 96.25 187 ALA A C 1
ATOM 1546 O O . ALA A 1 187 ? 0.114 -32.458 -12.211 1.00 96.25 187 ALA A O 1
ATOM 1547 N N . THR A 1 188 ? -1.060 -30.774 -11.321 1.00 97.62 188 THR A N 1
ATOM 1548 C CA . THR A 1 188 ? -2.233 -31.022 -12.174 1.00 97.62 188 THR A CA 1
ATOM 1549 C C . THR A 1 188 ? -1.893 -30.870 -13.668 1.00 97.62 188 THR A C 1
ATOM 1551 O O . THR A 1 188 ? -1.0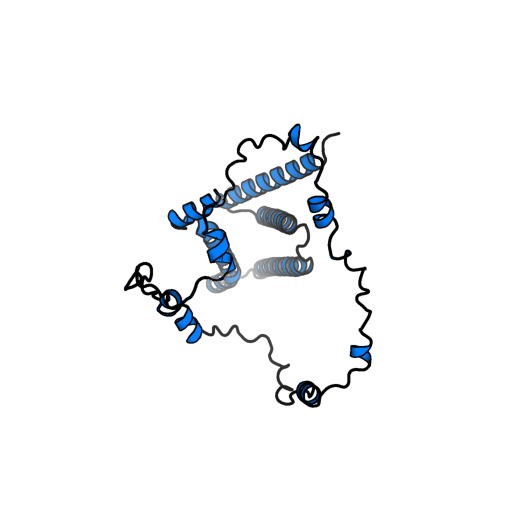47 -30.039 -14.022 1.00 97.62 188 THR A O 1
ATOM 1554 N N . PRO A 1 189 ? -2.610 -31.556 -14.583 1.00 97.44 189 PRO A N 1
ATOM 1555 C CA . PRO A 1 189 ? -2.368 -31.454 -16.027 1.00 97.44 189 PRO A CA 1
ATOM 1556 C C . PRO A 1 189 ? -2.393 -30.016 -16.562 1.00 97.44 189 PRO A C 1
ATOM 1558 O O . PRO A 1 189 ? -1.678 -29.669 -17.499 1.00 97.44 189 PRO A O 1
ATOM 1561 N N . ARG A 1 190 ? -3.194 -29.138 -15.945 1.00 95.31 190 ARG A N 1
ATOM 1562 C CA . ARG A 1 190 ? -3.232 -27.710 -16.282 1.00 95.31 190 ARG A CA 1
ATOM 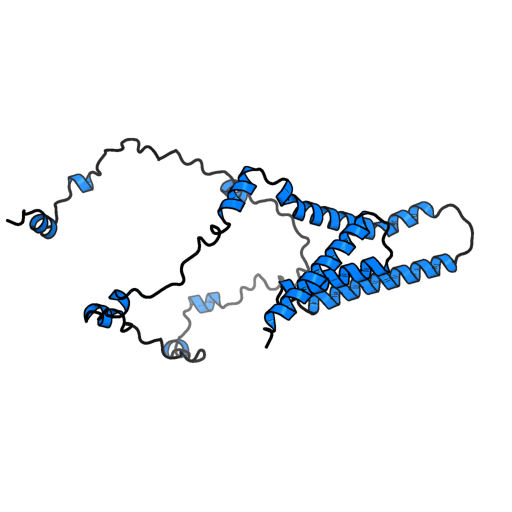1563 C C . ARG A 1 190 ? -1.927 -26.995 -15.932 1.00 95.31 190 ARG A C 1
ATOM 1565 O O . ARG A 1 190 ? -1.481 -26.167 -16.719 1.00 95.31 190 ARG A O 1
ATOM 1572 N N . ILE A 1 191 ? -1.343 -27.278 -14.768 1.00 95.62 191 ILE A N 1
ATOM 1573 C CA . ILE A 1 191 ? -0.067 -26.681 -14.348 1.00 95.62 191 ILE A CA 1
ATOM 1574 C C . ILE A 1 191 ? 1.047 -27.156 -15.275 1.00 95.62 191 ILE A C 1
ATOM 1576 O O . ILE A 1 191 ? 1.834 -26.327 -15.719 1.00 95.62 191 ILE A O 1
ATOM 1580 N N . LEU A 1 192 ? 1.053 -28.441 -15.642 1.00 96.44 192 LEU A N 1
ATOM 1581 C CA . LEU A 1 192 ? 2.003 -28.981 -16.617 1.00 96.44 192 LEU A CA 1
ATOM 1582 C C . LEU A 1 192 ? 1.900 -28.246 -17.963 1.00 96.44 192 LEU A C 1
ATOM 1584 O O . LEU A 1 192 ? 2.904 -27.734 -18.449 1.00 96.44 192 LEU A O 1
ATOM 1588 N N . ARG A 1 193 ? 0.683 -28.047 -18.493 1.00 93.19 193 ARG A N 1
ATOM 1589 C CA . ARG A 1 193 ? 0.457 -27.254 -19.721 1.00 93.19 193 ARG A CA 1
ATOM 1590 C C . ARG A 1 193 ? 0.904 -25.794 -19.613 1.00 93.19 193 ARG A C 1
ATOM 1592 O O . ARG A 1 193 ? 1.292 -25.200 -20.609 1.00 93.19 193 ARG A O 1
ATOM 1599 N N . LEU A 1 194 ? 0.793 -25.182 -18.433 1.00 89.50 194 LEU A N 1
ATOM 1600 C CA . LEU A 1 194 ? 1.249 -23.805 -18.207 1.00 89.50 194 LEU A CA 1
ATOM 1601 C C . LEU A 1 194 ? 2.769 -23.714 -18.027 1.00 89.50 194 LEU A C 1
ATOM 1603 O O . LEU A 1 194 ? 3.350 -22.673 -18.328 1.00 89.50 194 LEU A O 1
ATOM 1607 N N . ALA A 1 195 ? 3.391 -24.781 -17.526 1.00 91.38 195 ALA A N 1
ATOM 1608 C CA . ALA A 1 195 ? 4.835 -24.900 -17.383 1.00 91.38 195 ALA A CA 1
ATOM 1609 C C . ALA A 1 195 ? 5.529 -25.194 -18.722 1.00 91.38 195 ALA A C 1
ATOM 1611 O O . ALA A 1 195 ? 6.708 -24.872 -18.874 1.00 91.38 195 ALA A O 1
ATOM 1612 N N . GLU A 1 196 ? 4.814 -25.759 -19.702 1.00 90.06 196 GLU A N 1
ATOM 1613 C CA . GLU A 1 196 ? 5.318 -25.898 -21.066 1.00 90.06 196 GLU A CA 1
ATOM 1614 C C . GLU A 1 196 ? 5.739 -24.530 -21.617 1.00 90.06 196 GLU A C 1
ATOM 1616 O O . GLU A 1 196 ? 4.951 -23.585 -21.737 1.00 90.06 196 GLU A O 1
ATOM 1621 N N . LEU A 1 197 ? 7.025 -24.421 -21.958 1.00 78.31 197 LEU A N 1
ATOM 1622 C CA . LEU A 1 197 ? 7.598 -23.191 -22.478 1.00 78.31 197 LEU A CA 1
ATOM 1623 C C . LEU A 1 197 ? 6.869 -22.826 -23.771 1.00 78.31 197 LEU A C 1
ATOM 1625 O O . LEU A 1 197 ? 6.903 -23.567 -24.756 1.00 78.31 197 LEU A O 1
ATOM 1629 N N . ASN A 1 198 ? 6.191 -21.680 -23.773 1.00 78.69 198 ASN A N 1
ATOM 1630 C CA . ASN A 1 198 ? 5.412 -21.250 -24.923 1.00 78.69 198 ASN A CA 1
ATOM 1631 C C . ASN A 1 198 ? 6.373 -20.974 -26.097 1.00 78.69 198 ASN A C 1
ATOM 1633 O O . ASN A 1 198 ? 6.987 -19.905 -26.178 1.00 78.69 198 ASN A O 1
ATOM 1637 N N . LYS A 1 199 ? 6.520 -21.958 -27.001 1.00 71.50 199 LYS A N 1
ATOM 1638 C CA . LYS A 1 199 ? 7.512 -21.990 -28.099 1.00 71.50 199 LYS A CA 1
ATOM 1639 C C . LYS A 1 199 ? 7.419 -20.789 -29.052 1.00 71.50 199 LYS A C 1
ATOM 1641 O O . LYS A 1 199 ? 8.326 -20.545 -29.838 1.00 71.50 199 LYS A O 1
ATOM 1646 N N . LYS A 1 200 ? 6.360 -19.981 -28.952 1.00 68.25 200 LYS A N 1
ATOM 1647 C CA . LYS A 1 200 ? 6.128 -18.781 -29.768 1.00 68.25 200 LYS A CA 1
ATOM 1648 C C . LYS A 1 200 ? 7.088 -17.610 -29.490 1.00 68.25 200 LYS A C 1
ATOM 1650 O O . LYS A 1 200 ? 7.035 -16.626 -30.220 1.00 68.25 200 LYS A O 1
ATOM 1655 N N . ASN A 1 201 ? 7.961 -17.675 -28.477 1.00 56.84 201 ASN A N 1
ATOM 1656 C CA . ASN A 1 201 ? 8.789 -16.528 -28.063 1.00 56.84 201 ASN A CA 1
ATOM 1657 C C . ASN A 1 201 ? 10.312 -16.745 -28.095 1.00 56.84 201 ASN A C 1
ATOM 1659 O O . ASN A 1 201 ? 11.032 -15.928 -27.523 1.00 56.84 201 ASN A O 1
ATOM 1663 N N . VAL A 1 202 ? 10.822 -17.773 -28.783 1.00 60.16 202 VAL A N 1
ATOM 1664 C CA . VAL A 1 202 ? 12.278 -18.040 -28.850 1.00 60.16 202 VAL A CA 1
ATOM 1665 C C . VAL A 1 202 ? 13.067 -16.850 -29.437 1.00 60.16 202 VAL A C 1
ATOM 1667 O O . VAL A 1 202 ? 14.191 -16.588 -29.025 1.00 60.16 202 VAL A O 1
ATOM 1670 N N . ASN A 1 203 ? 12.441 -16.012 -30.273 1.00 60.34 203 ASN A N 1
ATOM 1671 C CA . ASN A 1 203 ? 13.090 -14.847 -30.893 1.00 60.34 203 ASN A CA 1
ATOM 1672 C C . ASN A 1 203 ? 12.955 -13.517 -30.116 1.00 60.34 203 ASN A C 1
ATOM 1674 O O . ASN A 1 203 ? 13.270 -12.456 -30.658 1.00 60.34 203 ASN A O 1
ATOM 1678 N N . ARG A 1 204 ? 12.481 -13.502 -28.857 1.00 57.88 204 ARG A N 1
ATOM 1679 C CA . ARG A 1 204 ? 12.320 -12.229 -28.108 1.00 57.88 204 ARG A CA 1
ATOM 1680 C C . ARG A 1 204 ? 13.614 -11.659 -27.516 1.00 57.88 204 ARG A C 1
ATOM 1682 O O . ARG A 1 204 ? 13.615 -10.493 -27.130 1.00 57.88 204 ARG A O 1
ATOM 1689 N N . HIS A 1 205 ? 14.710 -12.417 -27.489 1.00 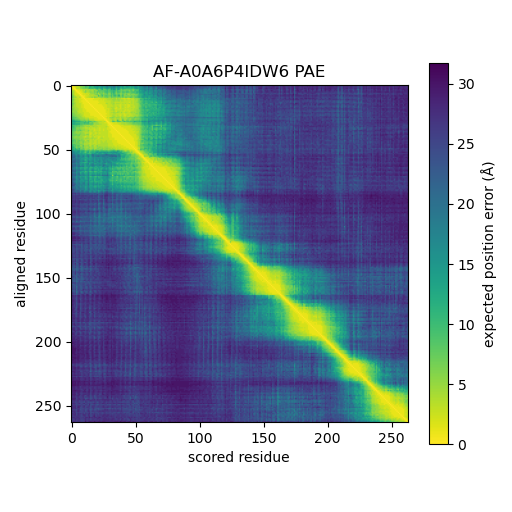56.16 205 HIS A N 1
ATOM 1690 C CA . HIS A 1 205 ? 15.953 -11.994 -26.829 1.00 56.16 205 HIS A CA 1
ATOM 1691 C C . HIS A 1 205 ? 16.900 -11.125 -27.677 1.00 56.16 205 HIS A C 1
ATOM 1693 O O . HIS A 1 205 ? 17.919 -10.685 -27.159 1.00 56.16 205 HIS A O 1
ATOM 1699 N N . GLN A 1 206 ? 16.560 -10.791 -28.927 1.00 58.88 206 GLN A N 1
ATOM 1700 C CA . GLN A 1 206 ? 17.371 -9.885 -29.762 1.00 58.88 206 GLN A CA 1
ATOM 1701 C C . GLN A 1 206 ? 16.759 -8.494 -29.971 1.00 58.88 206 GLN A C 1
ATOM 1703 O O . GLN A 1 206 ? 17.096 -7.789 -30.920 1.00 58.88 206 GLN A O 1
ATOM 1708 N N . ARG A 1 207 ? 15.858 -8.039 -29.095 1.00 55.88 207 ARG A N 1
ATOM 1709 C CA . ARG A 1 207 ? 15.463 -6.626 -29.122 1.00 55.88 207 ARG A CA 1
ATOM 1710 C C . ARG A 1 207 ? 16.449 -5.839 -28.269 1.00 55.88 207 ARG A C 1
ATOM 1712 O O . ARG A 1 207 ? 16.283 -5.743 -27.057 1.00 55.88 207 ARG A O 1
ATOM 1719 N N . GLY A 1 208 ? 17.475 -5.288 -28.924 1.00 60.94 208 GLY A N 1
ATOM 1720 C CA . GLY A 1 208 ? 18.282 -4.190 -28.382 1.00 60.94 208 GLY A CA 1
ATOM 1721 C C . GLY A 1 208 ? 17.394 -3.032 -27.894 1.00 60.94 208 GLY A C 1
ATOM 1722 O O . GLY A 1 208 ? 16.175 -3.093 -28.070 1.00 60.94 208 GLY A O 1
ATOM 1723 N N . PRO A 1 209 ? 17.960 -1.983 -27.267 1.00 63.22 209 PRO A N 1
ATOM 1724 C CA . PRO A 1 209 ? 17.186 -0.899 -26.667 1.00 63.22 209 PRO A CA 1
ATOM 1725 C C . PRO A 1 209 ? 16.223 -0.323 -27.705 1.00 63.22 209 PRO A C 1
ATOM 1727 O O . PRO A 1 209 ? 16.615 0.407 -28.615 1.00 63.22 209 PRO A O 1
ATOM 1730 N N . SER A 1 210 ? 14.954 -0.724 -27.597 1.00 59.34 210 SER A N 1
ATOM 1731 C CA . SER A 1 210 ? 13.895 -0.248 -28.468 1.00 59.34 210 SER A CA 1
ATOM 1732 C C . SER A 1 210 ? 13.914 1.262 -28.345 1.00 59.34 210 SER A C 1
ATOM 1734 O O . SER A 1 210 ? 13.832 1.783 -27.229 1.00 59.34 210 SER A O 1
ATOM 1736 N N . LYS A 1 211 ? 14.039 1.960 -29.482 1.00 62.03 211 LYS A N 1
ATOM 1737 C CA . LYS A 1 211 ? 13.819 3.408 -29.556 1.00 62.03 211 LYS A CA 1
ATOM 1738 C C . LYS A 1 211 ? 12.602 3.734 -28.680 1.00 62.03 211 LYS A C 1
ATOM 1740 O O . LYS A 1 211 ? 11.647 2.948 -28.726 1.00 62.03 211 LYS A O 1
ATOM 1745 N N . PRO A 1 212 ? 12.626 4.813 -27.875 1.00 61.38 212 PRO A N 1
ATOM 1746 C CA . PRO A 1 212 ? 11.477 5.205 -27.075 1.00 61.38 212 PRO A CA 1
ATOM 1747 C C . PRO A 1 212 ? 10.352 5.549 -28.046 1.00 61.38 212 PRO A C 1
ATOM 1749 O O . PRO A 1 212 ? 10.250 6.665 -28.545 1.00 61.38 212 PRO A O 1
ATOM 1752 N N . TYR A 1 213 ? 9.560 4.539 -28.389 1.00 62.25 213 TYR A N 1
ATOM 1753 C CA . TYR A 1 213 ? 8.341 4.698 -29.140 1.00 62.25 213 TYR A CA 1
ATOM 1754 C C . TYR A 1 213 ? 7.455 5.514 -28.220 1.00 62.25 213 TYR A C 1
ATOM 1756 O O . TYR A 1 213 ? 6.984 5.0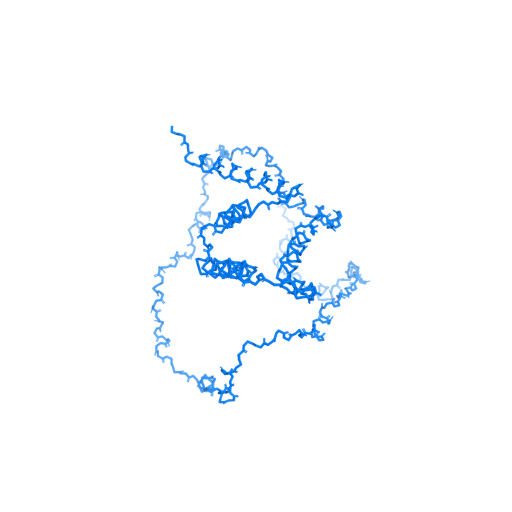29 -27.190 1.00 62.25 213 TYR A O 1
ATOM 1764 N N . TRP A 1 214 ? 7.301 6.786 -28.559 1.00 55.69 214 TRP A N 1
ATOM 1765 C CA . TRP A 1 214 ? 6.303 7.634 -27.947 1.00 55.69 214 TRP A CA 1
ATOM 1766 C C . TRP A 1 214 ? 4.953 7.140 -28.469 1.00 55.69 214 TRP A C 1
ATOM 1768 O O . TRP A 1 214 ? 4.384 7.683 -29.411 1.00 55.69 214 TRP A O 1
ATOM 1778 N N . PHE A 1 215 ? 4.489 6.013 -27.925 1.00 69.25 215 PHE A N 1
ATOM 1779 C CA . PHE A 1 215 ? 3.108 5.599 -28.074 1.00 69.25 215 PHE A CA 1
ATOM 1780 C C . PHE A 1 215 ? 2.305 6.670 -27.360 1.00 69.25 215 PHE A C 1
ATOM 1782 O O . PHE A 1 215 ? 2.327 6.760 -26.129 1.00 69.25 215 PHE A O 1
ATOM 1789 N N . GLY A 1 216 ? 1.653 7.520 -28.149 1.00 80.50 216 GLY A N 1
ATOM 1790 C CA . GLY A 1 216 ? 0.654 8.429 -27.624 1.00 80.50 216 GLY A CA 1
ATOM 1791 C C . GLY A 1 216 ? -0.336 7.664 -26.735 1.00 80.50 216 GLY A C 1
ATOM 1792 O O . GLY A 1 216 ? -0.484 6.441 -26.866 1.00 80.50 216 GLY A O 1
ATOM 1793 N N . PRO A 1 217 ? -0.992 8.357 -25.795 1.00 84.94 217 PRO A N 1
ATOM 1794 C CA . PRO A 1 217 ? -1.959 7.733 -24.906 1.00 84.94 217 PRO A CA 1
ATOM 1795 C C . PRO A 1 217 ? -2.966 6.902 -25.709 1.00 84.94 217 PRO A C 1
ATOM 1797 O O . PRO A 1 217 ? -3.575 7.385 -26.662 1.00 84.94 217 PRO A O 1
ATOM 1800 N N . THR A 1 218 ? -3.101 5.625 -25.341 1.00 90.38 218 THR A N 1
ATOM 1801 C CA . THR A 1 218 ? -4.057 4.709 -25.977 1.00 90.38 218 THR A CA 1
ATOM 1802 C C . THR A 1 218 ? -5.483 5.244 -25.839 1.00 90.38 218 THR A C 1
ATOM 1804 O O . THR A 1 218 ? -5.775 6.006 -24.918 1.00 90.38 218 THR A O 1
ATOM 1807 N N . HIS A 1 219 ? -6.398 4.815 -26.713 1.00 92.56 219 HIS A N 1
ATOM 1808 C CA . HIS A 1 219 ? -7.812 5.213 -26.647 1.00 92.56 219 HIS A CA 1
ATOM 1809 C C . HIS A 1 219 ? -8.414 5.020 -25.244 1.00 92.56 219 HIS A C 1
ATOM 1811 O O . HIS A 1 219 ? -9.095 5.894 -24.721 1.00 92.56 219 HIS A O 1
ATOM 1817 N N . ARG A 1 220 ? -8.051 3.924 -24.567 1.00 89.38 220 ARG A N 1
ATOM 1818 C CA . ARG A 1 220 ? -8.445 3.657 -23.178 1.00 89.38 220 ARG A CA 1
ATOM 1819 C C . ARG A 1 220 ? -7.932 4.714 -22.193 1.00 89.38 220 ARG A C 1
ATOM 1821 O O . ARG A 1 220 ? -8.637 5.064 -21.255 1.00 89.38 220 ARG A O 1
ATOM 1828 N N . ILE A 1 221 ? -6.708 5.215 -22.376 1.00 92.12 221 ILE A N 1
ATOM 1829 C CA . ILE A 1 221 ? -6.165 6.302 -21.546 1.00 92.12 221 ILE A CA 1
ATOM 1830 C C . ILE A 1 221 ? -6.964 7.587 -21.789 1.00 92.12 221 ILE A C 1
ATOM 1832 O O . ILE A 1 221 ? -7.285 8.274 -20.825 1.00 92.12 221 ILE A O 1
ATOM 1836 N N . TRP A 1 222 ? -7.352 7.873 -23.036 1.00 93.88 222 TRP A N 1
ATOM 1837 C CA . TRP A 1 222 ? -8.245 8.993 -23.349 1.00 93.88 222 TRP A CA 1
ATOM 1838 C C . TRP A 1 222 ? -9.626 8.850 -22.700 1.00 93.88 222 TRP A C 1
ATOM 1840 O O . TRP A 1 222 ? -10.130 9.816 -22.138 1.00 93.88 222 TRP A O 1
ATOM 1850 N N . GLU A 1 223 ? -10.228 7.660 -22.719 1.00 91.44 223 GLU A N 1
ATOM 1851 C CA . GLU A 1 223 ? -11.512 7.391 -22.052 1.00 91.44 223 GLU A CA 1
ATOM 1852 C C . GLU A 1 223 ? -11.438 7.561 -20.534 1.00 91.44 223 GLU A C 1
ATOM 1854 O O . GLU A 1 223 ? -12.342 8.139 -19.938 1.00 91.44 223 GLU A O 1
ATOM 1859 N N . LEU A 1 224 ? -10.358 7.089 -19.907 1.00 88.50 224 LEU A N 1
ATOM 1860 C CA . LEU A 1 224 ? -10.147 7.241 -18.466 1.00 88.50 224 LEU A CA 1
ATOM 1861 C C . LEU A 1 224 ? -9.817 8.684 -18.070 1.00 88.50 224 LEU A C 1
ATOM 1863 O O . LEU A 1 224 ? -10.115 9.089 -16.948 1.00 88.50 224 LEU A O 1
ATOM 1867 N N . ALA A 1 225 ? -9.196 9.444 -18.973 1.00 91.31 225 ALA A N 1
ATOM 1868 C CA . ALA A 1 225 ? -8.897 10.855 -18.772 1.00 91.31 225 ALA A CA 1
ATOM 1869 C C . ALA A 1 225 ? -10.135 11.752 -18.925 1.00 91.31 225 ALA A C 1
ATOM 1871 O O . ALA A 1 225 ? -10.124 12.875 -18.420 1.00 91.31 225 ALA A O 1
ATOM 1872 N N . LYS A 1 226 ? -11.209 11.281 -19.580 1.00 92.00 226 LYS A N 1
ATOM 1873 C CA . LYS A 1 226 ? -12.485 12.003 -19.584 1.00 92.00 226 LYS A CA 1
ATOM 1874 C C . LYS A 1 226 ? -13.023 12.032 -18.148 1.00 92.00 226 LYS A C 1
ATOM 1876 O O . LYS A 1 226 ? -13.228 10.967 -17.559 1.00 92.00 226 LYS A O 1
ATOM 1881 N N . PRO A 1 227 ? -13.258 13.218 -17.558 1.00 84.69 227 PRO A N 1
ATOM 1882 C CA . PRO A 1 227 ? -13.840 13.297 -16.231 1.00 84.69 227 PRO A CA 1
ATOM 1883 C C . PRO A 1 227 ? -15.192 12.587 -16.258 1.00 84.69 227 PRO A C 1
ATOM 1885 O O . PRO A 1 227 ? -16.051 12.886 -17.088 1.00 84.69 227 PRO A O 1
ATOM 1888 N N . ARG A 1 228 ? -15.380 11.619 -15.359 1.00 83.31 228 ARG A N 1
ATOM 1889 C CA . ARG A 1 228 ? -16.696 11.021 -15.143 1.00 83.31 228 ARG A CA 1
ATOM 1890 C C . ARG A 1 228 ? -17.610 12.122 -14.621 1.00 83.31 228 ARG A C 1
ATOM 1892 O O . ARG A 1 228 ? -17.511 12.477 -13.448 1.00 83.31 228 ARG A O 1
ATOM 1899 N N . VAL A 1 229 ? -18.477 12.640 -15.489 1.00 78.00 229 VAL A N 1
ATOM 1900 C CA . VAL A 1 229 ? -19.628 13.450 -15.092 1.00 78.00 229 VAL A CA 1
ATOM 1901 C C . VAL A 1 229 ? -20.471 12.546 -14.204 1.00 78.00 229 VAL A C 1
ATOM 1903 O O . VAL A 1 229 ? -21.152 11.638 -14.675 1.00 78.00 229 VAL A O 1
ATOM 1906 N N . ARG A 1 230 ? -20.313 12.696 -12.891 1.00 70.00 230 ARG A N 1
ATOM 1907 C CA . ARG A 1 230 ? -21.276 12.146 -11.952 1.00 70.00 230 ARG A CA 1
ATOM 1908 C C . ARG A 1 230 ? -22.469 13.074 -12.070 1.00 70.00 230 ARG A C 1
ATOM 1910 O O . ARG A 1 230 ? -22.310 14.267 -11.853 1.00 70.00 230 ARG A O 1
ATOM 1917 N N . GLU A 1 231 ? -23.628 12.545 -12.447 1.00 71.19 231 GLU A N 1
ATOM 1918 C CA . GLU A 1 231 ? -24.873 13.234 -12.117 1.00 71.19 231 GLU A CA 1
ATOM 1919 C C . GLU A 1 231 ? -24.795 13.537 -10.619 1.00 71.19 231 GLU A C 1
ATOM 1921 O O . GLU A 1 231 ? -24.422 12.643 -9.848 1.00 71.19 231 GLU A O 1
ATOM 1926 N N . ASP A 1 232 ? -25.026 14.789 -10.221 1.00 65.06 232 ASP A N 1
ATOM 1927 C CA . ASP A 1 232 ? -24.971 15.228 -8.829 1.00 65.06 232 ASP A CA 1
ATOM 1928 C C . ASP A 1 232 ? -26.057 14.499 -8.022 1.00 65.06 232 ASP A C 1
ATOM 1930 O O . ASP A 1 232 ? -27.110 15.032 -7.684 1.00 65.06 232 ASP A O 1
ATOM 1934 N N . GLY A 1 233 ? -25.793 13.237 -7.678 1.00 58.38 233 GLY A N 1
ATOM 1935 C CA . GLY A 1 233 ? -26.640 12.364 -6.868 1.00 58.38 233 GLY A CA 1
ATOM 1936 C C . GLY A 1 233 ? -26.719 12.803 -5.408 1.00 58.38 233 GLY A C 1
ATOM 1937 O O . GLY A 1 233 ? -27.191 12.043 -4.564 1.00 58.38 233 GLY A O 1
ATOM 1938 N N . ILE A 1 234 ? -26.256 14.020 -5.109 1.00 62.34 234 ILE A N 1
ATOM 1939 C CA . ILE A 1 234 ? -26.479 14.726 -3.848 1.00 62.34 234 ILE A CA 1
ATOM 1940 C C . ILE A 1 234 ? -27.988 14.805 -3.581 1.00 62.34 234 ILE A C 1
ATOM 1942 O O . ILE A 1 234 ? -28.422 14.635 -2.444 1.00 62.34 234 ILE A O 1
ATOM 1946 N N . TYR A 1 235 ? -28.797 14.931 -4.636 1.00 63.22 235 TYR A N 1
ATOM 1947 C CA . TYR A 1 235 ? -30.246 14.834 -4.547 1.00 63.22 235 TYR A CA 1
ATOM 1948 C C . TYR A 1 235 ? -30.704 13.486 -5.101 1.00 63.22 235 TYR A C 1
ATOM 1950 O O . TYR A 1 235 ? -30.801 13.271 -6.310 1.00 63.22 235 TYR A O 1
ATOM 1958 N N . ARG A 1 236 ? -31.023 12.544 -4.207 1.00 64.06 236 ARG A N 1
ATOM 1959 C CA . ARG A 1 236 ? -31.877 11.411 -4.588 1.00 64.06 236 ARG A CA 1
ATOM 1960 C C . ARG A 1 236 ? -33.161 12.002 -5.176 1.00 64.06 236 ARG A C 1
ATOM 1962 O O . ARG A 1 236 ? -33.790 12.811 -4.505 1.00 64.06 236 ARG A O 1
ATOM 1969 N N . LYS A 1 237 ? -33.581 11.572 -6.376 1.00 71.88 237 LYS A N 1
ATOM 1970 C CA . LYS A 1 237 ? -34.834 12.032 -7.023 1.00 71.88 237 LYS A CA 1
ATOM 1971 C C . LYS A 1 237 ? -36.055 11.954 -6.088 1.00 71.88 237 LYS A C 1
ATOM 1973 O O . LYS A 1 237 ? -36.987 12.732 -6.223 1.00 71.88 237 LYS A O 1
ATOM 1978 N N . THR A 1 238 ? -36.024 11.040 -5.116 1.00 77.69 238 THR A N 1
ATOM 1979 C CA . THR A 1 238 ? -36.991 10.933 -4.018 1.00 77.69 238 THR A CA 1
ATOM 1980 C C . THR A 1 238 ? -36.246 10.719 -2.690 1.00 77.69 238 THR A C 1
ATOM 1982 O O . THR A 1 238 ? -35.959 9.570 -2.336 1.00 77.69 238 THR A O 1
ATOM 1985 N N . PRO A 1 239 ? -35.887 11.779 -1.945 1.00 79.25 239 PRO A N 1
ATOM 1986 C CA . PRO A 1 239 ? -35.040 11.657 -0.753 1.00 79.25 239 PRO A CA 1
ATOM 1987 C C . PRO A 1 239 ? -35.691 10.849 0.378 1.00 79.25 239 PRO A C 1
ATOM 1989 O O . PRO A 1 239 ? -34.985 10.187 1.133 1.00 79.25 239 PRO A O 1
ATOM 1992 N N . PHE A 1 240 ? -37.026 10.825 0.434 1.00 81.94 240 PHE A N 1
ATOM 1993 C CA . PHE A 1 240 ? -37.804 10.159 1.485 1.00 81.94 240 PHE A CA 1
ATOM 1994 C C . PHE A 1 240 ? -38.413 8.815 1.070 1.00 81.94 240 PHE A C 1
ATOM 1996 O O . PHE A 1 240 ? -39.178 8.226 1.831 1.00 81.94 240 PHE A O 1
ATOM 2003 N N . LYS A 1 241 ? -38.109 8.302 -0.130 1.00 89.88 241 LYS A N 1
ATOM 2004 C CA . LYS A 1 241 ? -38.658 7.009 -0.553 1.00 89.88 241 LYS A CA 1
ATOM 2005 C C . LYS A 1 241 ? -37.963 5.884 0.212 1.00 89.88 241 LYS A C 1
ATOM 2007 O O . LYS A 1 241 ? -36.801 5.566 -0.044 1.00 89.88 241 LYS A O 1
ATOM 2012 N N . VAL A 1 242 ? -38.691 5.286 1.149 1.00 85.19 242 VAL A N 1
ATOM 2013 C CA . VAL A 1 242 ? -38.278 4.075 1.862 1.00 85.19 242 VAL A CA 1
ATOM 2014 C C . VAL A 1 242 ? -38.309 2.897 0.884 1.00 85.19 242 VAL A C 1
ATOM 2016 O O . VAL A 1 242 ? -39.202 2.796 0.043 1.00 85.19 242 VAL A O 1
ATOM 2019 N N . ALA A 1 243 ? -37.313 2.014 0.958 1.00 90.38 243 ALA A N 1
ATOM 2020 C CA . ALA A 1 243 ? -37.286 0.812 0.130 1.00 90.38 243 ALA A CA 1
ATOM 2021 C C . ALA A 1 243 ? -38.472 -0.106 0.474 1.00 90.38 243 ALA A C 1
ATOM 2023 O O . ALA A 1 243 ? -38.773 -0.310 1.648 1.00 90.38 243 ALA A O 1
ATOM 2024 N N . GLU A 1 244 ? -39.106 -0.727 -0.523 1.00 91.62 244 GLU A N 1
ATOM 2025 C CA . GLU A 1 244 ? -40.259 -1.617 -0.292 1.00 91.62 244 GLU A CA 1
ATOM 2026 C C . GLU A 1 244 ? -39.927 -2.790 0.638 1.00 91.62 244 GLU A C 1
ATOM 2028 O O . GLU A 1 244 ? -40.748 -3.183 1.463 1.00 91.62 244 GLU A O 1
ATOM 2033 N N . GLY A 1 245 ? -38.698 -3.309 0.567 1.00 93.31 245 GLY A N 1
ATOM 2034 C CA . GLY A 1 245 ? -38.224 -4.343 1.488 1.00 93.31 245 GLY A CA 1
ATOM 2035 C C . GLY A 1 245 ? -38.181 -3.876 2.945 1.00 93.31 245 GLY A C 1
ATOM 2036 O O . GLY A 1 245 ? -38.479 -4.662 3.834 1.00 93.31 245 GLY A O 1
ATOM 2037 N N . ALA A 1 246 ? -37.883 -2.596 3.192 1.00 91.06 246 ALA A N 1
ATOM 2038 C CA . ALA A 1 246 ? -37.909 -2.025 4.537 1.00 91.06 246 ALA A CA 1
ATOM 2039 C C . ALA A 1 246 ? -39.345 -1.810 5.040 1.00 91.06 246 ALA A C 1
ATOM 2041 O O . ALA A 1 246 ? -39.601 -2.027 6.217 1.00 91.06 246 ALA A O 1
ATOM 2042 N N . LEU A 1 247 ? -40.291 -1.471 4.154 1.00 91.75 247 LEU A N 1
ATOM 2043 C CA . LEU A 1 247 ? -41.721 -1.396 4.498 1.00 91.75 247 LEU A CA 1
ATOM 2044 C C . LEU A 1 247 ? -42.316 -2.771 4.837 1.00 91.75 247 LEU A C 1
ATOM 2046 O O . LEU A 1 247 ? -43.230 -2.868 5.649 1.00 91.75 247 LEU A O 1
ATOM 2050 N N . ARG A 1 248 ? -41.805 -3.838 4.213 1.00 93.50 248 ARG A N 1
ATOM 2051 C CA . ARG A 1 248 ? -42.246 -5.224 4.447 1.00 93.50 248 ARG A CA 1
ATOM 2052 C C . ARG A 1 248 ? -41.480 -5.928 5.570 1.00 93.50 248 ARG A C 1
ATOM 2054 O O . ARG A 1 248 ? -41.856 -7.035 5.958 1.00 93.50 248 ARG A O 1
ATOM 2061 N N . ALA A 1 249 ? -40.397 -5.334 6.069 1.00 95.00 249 ALA A N 1
ATOM 2062 C CA . ALA A 1 249 ? -39.561 -5.951 7.086 1.00 95.00 249 ALA A CA 1
ATOM 2063 C C . ALA A 1 249 ? -40.294 -5.990 8.432 1.00 95.00 249 ALA A C 1
ATOM 2065 O O . ALA A 1 249 ? -40.730 -4.966 8.953 1.00 95.00 249 ALA A O 1
ATOM 2066 N N . LYS A 1 250 ? -40.395 -7.185 9.021 1.00 95.44 250 LYS A N 1
ATOM 2067 C CA . LYS A 1 250 ? -40.871 -7.356 10.397 1.00 95.44 250 LYS A CA 1
ATOM 2068 C C . LYS A 1 250 ? -39.701 -7.162 11.359 1.00 95.44 250 LYS A C 1
ATOM 2070 O O . LYS A 1 250 ? -38.605 -7.666 11.109 1.00 95.44 250 LYS A O 1
ATOM 2075 N N . ALA A 1 251 ? -39.933 -6.441 12.454 1.00 93.75 251 ALA A N 1
ATOM 2076 C CA . ALA A 1 251 ? -38.937 -6.281 13.508 1.00 93.75 251 ALA A CA 1
ATOM 2077 C C . ALA A 1 251 ? -38.553 -7.651 14.089 1.00 93.75 251 ALA A C 1
ATOM 2079 O O . ALA A 1 251 ? -39.404 -8.529 14.250 1.00 93.75 251 ALA A O 1
ATOM 2080 N N . SER A 1 252 ? -37.268 -7.848 14.397 1.00 96.50 252 SER A N 1
ATOM 2081 C CA . SER A 1 252 ? -36.831 -9.093 15.028 1.00 96.50 252 SER A CA 1
ATOM 2082 C C . SER A 1 252 ? -37.369 -9.180 16.464 1.00 96.50 252 SER A C 1
ATOM 2084 O O . SER A 1 252 ? -37.541 -8.140 17.110 1.00 96.50 252 SER A O 1
ATOM 2086 N N . PRO A 1 253 ? -37.578 -10.392 17.015 1.00 96.06 253 PRO A N 1
ATOM 2087 C CA . PRO A 1 253 ? -38.081 -10.556 18.382 1.00 96.06 253 PRO A CA 1
ATOM 2088 C C . PRO A 1 253 ? -37.244 -9.800 19.419 1.00 96.06 253 PRO A C 1
ATOM 2090 O O . PRO A 1 253 ? -37.770 -9.228 20.367 1.00 96.06 253 PRO A O 1
ATOM 2093 N N . ARG A 1 254 ? -35.925 -9.729 19.203 1.00 93.81 254 ARG A N 1
ATOM 2094 C CA . ARG A 1 254 ? -35.015 -9.002 20.087 1.00 93.81 254 ARG A CA 1
ATOM 2095 C C . ARG A 1 254 ? -35.232 -7.489 20.053 1.00 93.81 254 ARG A C 1
ATOM 2097 O O . ARG A 1 254 ? -35.104 -6.846 21.087 1.00 93.81 254 ARG A O 1
ATOM 2104 N N . VAL A 1 255 ? -35.530 -6.922 18.885 1.00 95.44 255 VAL A N 1
ATOM 2105 C CA . VAL A 1 255 ? -35.818 -5.486 18.749 1.00 95.44 255 VAL A CA 1
ATOM 2106 C C . VAL A 1 255 ? -37.140 -5.145 19.429 1.00 95.44 255 VAL A C 1
ATOM 2108 O O . VAL A 1 255 ? -37.210 -4.118 20.092 1.00 95.44 255 VAL A O 1
ATOM 2111 N N . LEU A 1 256 ? -38.141 -6.028 19.342 1.00 96.12 256 LEU A N 1
ATOM 2112 C CA . LEU A 1 256 ? -39.405 -5.870 20.069 1.00 96.12 256 LEU A CA 1
ATOM 2113 C C . LEU A 1 256 ? -39.181 -5.848 21.589 1.00 96.12 256 LEU A C 1
ATOM 2115 O O . LEU A 1 256 ? -39.597 -4.898 22.238 1.00 96.12 256 LEU A O 1
ATOM 2119 N N . GLN A 1 257 ? -38.414 -6.800 22.133 1.00 94.50 257 GLN A N 1
ATOM 2120 C CA . GLN A 1 257 ? -38.055 -6.825 23.563 1.00 94.50 257 GLN A CA 1
ATOM 2121 C C . GLN A 1 257 ? -37.302 -5.574 24.034 1.00 94.50 257 GLN A C 1
ATOM 2123 O O . GLN A 1 257 ? -37.406 -5.179 25.188 1.00 94.50 257 GLN A O 1
ATOM 2128 N N . LEU A 1 258 ? -36.467 -4.986 23.174 1.00 94.00 258 LEU A N 1
ATOM 2129 C CA . LEU A 1 258 ? -35.718 -3.771 23.508 1.00 94.00 258 LEU A CA 1
ATOM 2130 C C . LEU A 1 258 ? -36.565 -2.503 23.385 1.00 94.00 258 LEU A C 1
ATOM 2132 O O . LEU A 1 258 ? -36.209 -1.490 23.980 1.00 94.00 258 LEU A O 1
ATOM 2136 N N . ALA A 1 259 ? -37.632 -2.548 22.587 1.00 93.12 259 ALA A N 1
ATOM 2137 C CA . ALA A 1 259 ? -38.571 -1.448 22.421 1.00 93.12 259 ALA A CA 1
ATOM 2138 C C . ALA A 1 259 ? -39.587 -1.369 23.571 1.00 93.12 259 ALA A C 1
ATOM 2140 O O . ALA A 1 259 ? -40.228 -0.332 23.734 1.00 93.12 259 ALA A O 1
ATOM 2141 N N . GLU A 1 260 ? -39.729 -2.432 24.367 1.00 93.81 260 GLU A N 1
ATOM 2142 C CA . GLU A 1 260 ? -40.530 -2.397 25.586 1.00 93.81 260 GLU A CA 1
ATOM 2143 C C . GLU A 1 260 ? -39.902 -1.422 26.601 1.00 93.81 260 GLU A C 1
ATOM 2145 O O . GLU A 1 260 ? -38.699 -1.505 26.885 1.00 93.81 260 GLU A O 1
ATOM 2150 N N . PRO A 1 261 ? -40.684 -0.467 27.142 1.00 88.00 261 PRO A N 1
ATOM 2151 C CA . PRO A 1 261 ? -40.180 0.468 28.132 1.00 88.00 261 PRO A CA 1
ATOM 2152 C C . PRO A 1 261 ? -39.784 -0.294 29.395 1.00 88.00 261 PRO A C 1
ATOM 2154 O O . PRO A 1 261 ? -40.528 -1.132 29.904 1.00 88.00 261 PRO A O 1
ATOM 2157 N N . ARG A 1 262 ? -38.599 0.019 29.918 1.00 81.00 262 ARG A N 1
ATOM 2158 C CA . ARG A 1 262 ? -38.195 -0.450 31.241 1.00 81.00 262 ARG A CA 1
ATOM 2159 C C . ARG A 1 262 ? -38.934 0.390 32.276 1.00 81.00 262 ARG A C 1
ATOM 2161 O O . ARG A 1 262 ? -38.584 1.554 32.455 1.00 81.00 262 ARG A O 1
ATOM 2168 N N . MET A 1 263 ? -39.976 -0.196 32.858 1.00 67.19 263 MET A N 1
ATOM 2169 C CA . MET A 1 263 ? -40.630 0.309 34.068 1.00 67.19 263 MET A CA 1
ATOM 2170 C C . MET A 1 263 ? -39.703 0.143 35.272 1.00 67.19 263 MET A C 1
ATOM 2172 O O . MET A 1 263 ? -38.936 -0.850 35.284 1.00 67.19 263 MET A O 1
#